Protein AF-A0A947HB79-F1 (afdb_monomer_lite)

Secondary structure (DSSP, 8-state):
---------------TTHHHHHHHHHHHHHHHHHHHHHS------TT-TTTHHHHHHHHHHHHHHHHHHHHHHHHS---GGG-SHHHHHHHHHHHHHHHHHHHS-STHHHHHHHHHHHHHHHHHHHHHHHHHHHHHHHSS--SSHHHHHHHHT-TTS------B-TTT--B--EE---SSS------SGGGTT-EEEEEEE-TTS-EEEEEEEEE-TTSPEEPP-STT----------

Structure (mmCIF, N/CA/C/O backbone):
data_AF-A0A947HB79-F1
#
_entry.id   AF-A0A947HB79-F1
#
loop_
_atom_site.group_PDB
_atom_site.id
_atom_site.type_symbol
_atom_site.label_atom_id
_atom_site.label_alt_id
_atom_site.label_comp_id
_atom_site.label_asym_id
_atom_site.label_entity_id
_atom_site.label_seq_id
_atom_site.pdbx_PDB_ins_code
_atom_site.Cartn_x
_atom_site.Cartn_y
_atom_site.Cartn_z
_atom_site.occupancy
_atom_site.B_iso_or_equiv
_atom_site.auth_seq_id
_atom_site.auth_comp_id
_atom_site.auth_asym_id
_atom_site.auth_atom_id
_atom_site.pdbx_PDB_model_num
ATOM 1 N N . MET A 1 1 ? 39.848 2.319 -98.557 1.00 45.00 1 MET A N 1
ATOM 2 C CA . MET A 1 1 ? 38.714 1.787 -97.772 1.00 45.00 1 MET A CA 1
ATOM 3 C C . MET A 1 1 ? 39.287 0.979 -96.621 1.00 45.00 1 MET A C 1
ATOM 5 O O . MET A 1 1 ? 39.855 -0.072 -96.866 1.00 45.00 1 MET A O 1
ATOM 9 N N . SER A 1 2 ? 39.236 1.518 -95.404 1.00 47.66 2 SER A N 1
ATOM 10 C CA . SER A 1 2 ? 39.716 0.863 -94.182 1.00 47.66 2 SER A CA 1
ATOM 11 C C . SER A 1 2 ? 38.569 0.913 -93.178 1.00 47.66 2 SER A C 1
ATOM 13 O O . SER A 1 2 ? 38.154 2.000 -92.776 1.00 47.66 2 SER A O 1
ATOM 15 N N . GLN A 1 3 ? 37.983 -0.246 -92.879 1.00 51.44 3 GLN A N 1
ATOM 16 C CA . GLN A 1 3 ? 36.951 -0.396 -91.857 1.00 51.44 3 GLN A CA 1
ATOM 17 C C . GLN A 1 3 ? 37.647 -0.548 -90.499 1.00 51.44 3 GLN A C 1
ATOM 19 O O . GLN A 1 3 ? 38.347 -1.529 -90.262 1.00 51.44 3 GLN A O 1
ATOM 24 N N . GLY A 1 4 ? 37.485 0.459 -89.638 1.00 45.81 4 GLY A N 1
ATOM 25 C CA . GLY A 1 4 ? 37.948 0.455 -88.248 1.00 45.81 4 GLY A CA 1
ATOM 26 C C . GLY A 1 4 ? 36.900 -0.134 -87.288 1.00 45.81 4 GLY A C 1
ATOM 27 O O . GLY A 1 4 ? 35.712 -0.131 -87.609 1.00 45.81 4 GLY A O 1
ATOM 28 N N . PRO A 1 5 ? 37.329 -0.654 -86.124 1.00 56.69 5 PRO A N 1
ATOM 29 C CA . PRO A 1 5 ? 36.598 -1.655 -85.353 1.00 56.69 5 PRO A CA 1
ATOM 30 C C . PRO A 1 5 ? 35.445 -1.093 -84.513 1.00 56.69 5 PRO A C 1
ATOM 32 O O . PRO A 1 5 ? 35.536 -0.036 -83.888 1.00 56.69 5 PRO A O 1
ATOM 35 N N . SER A 1 6 ? 34.371 -1.878 -84.466 1.00 53.56 6 SER A N 1
ATOM 36 C CA . SER A 1 6 ? 33.139 -1.673 -83.711 1.00 53.56 6 SER A CA 1
ATOM 37 C C . SER A 1 6 ? 33.386 -1.649 -82.199 1.00 53.56 6 SER A C 1
ATOM 39 O O . SER A 1 6 ? 33.727 -2.663 -81.591 1.00 53.56 6 SER A O 1
ATOM 41 N N . ALA A 1 7 ? 33.161 -0.495 -81.571 1.00 56.06 7 ALA A N 1
ATOM 42 C CA . ALA A 1 7 ? 33.166 -0.347 -80.120 1.00 56.06 7 ALA A CA 1
ATOM 43 C C . ALA A 1 7 ? 31.886 -0.953 -79.513 1.00 56.06 7 ALA A C 1
ATOM 45 O O . ALA A 1 7 ? 30.810 -0.353 -79.549 1.00 56.06 7 ALA A O 1
ATOM 46 N N . SER A 1 8 ? 31.993 -2.155 -78.943 1.00 58.12 8 SER A N 1
ATOM 47 C CA . SER A 1 8 ? 30.923 -2.787 -78.169 1.00 58.12 8 SER A CA 1
ATOM 48 C C . SER A 1 8 ? 30.773 -2.100 -76.807 1.00 58.12 8 SER A C 1
ATOM 50 O O . SER A 1 8 ? 31.586 -2.273 -75.898 1.00 58.12 8 SER A O 1
ATOM 52 N N . LEU A 1 9 ? 29.710 -1.313 -76.674 1.00 53.38 9 LEU A N 1
ATOM 53 C CA . LEU A 1 9 ? 29.334 -0.557 -75.485 1.00 53.38 9 LEU A CA 1
ATOM 54 C C . LEU A 1 9 ? 28.736 -1.499 -74.417 1.00 53.38 9 LEU A C 1
ATOM 56 O O . LEU A 1 9 ? 27.518 -1.607 -74.281 1.00 53.38 9 LEU A O 1
ATOM 60 N N . GLN A 1 10 ? 29.579 -2.204 -73.652 1.00 53.22 10 GLN A N 1
ATOM 61 C CA . GLN A 1 10 ? 29.133 -2.945 -72.462 1.00 53.22 10 GLN A CA 1
ATOM 62 C C . GLN A 1 10 ? 28.749 -1.963 -71.347 1.00 53.22 10 GLN A C 1
ATOM 64 O O . GLN A 1 10 ? 29.568 -1.508 -70.548 1.00 53.22 10 GLN A O 1
ATOM 69 N N . ARG A 1 11 ? 27.460 -1.623 -71.296 1.00 50.25 11 ARG A N 1
ATOM 70 C CA . ARG A 1 11 ? 26.851 -0.813 -70.240 1.00 50.25 11 ARG A CA 1
ATOM 71 C C . ARG A 1 11 ? 26.618 -1.705 -69.010 1.00 50.25 11 ARG A C 1
ATOM 73 O O . ARG A 1 11 ? 25.552 -2.285 -68.839 1.00 50.25 11 ARG A O 1
ATOM 80 N N . GLY A 1 12 ? 27.646 -1.855 -68.174 1.00 49.19 12 GLY A N 1
ATOM 81 C CA . GLY A 1 12 ? 27.552 -2.562 -66.895 1.00 49.19 12 GLY A CA 1
ATOM 82 C C . GLY A 1 12 ? 26.611 -1.833 -65.932 1.00 49.19 12 GLY A C 1
ATOM 83 O O . GLY A 1 12 ? 26.972 -0.803 -65.361 1.00 49.19 12 GLY A O 1
ATOM 84 N N . ILE A 1 13 ? 25.398 -2.358 -65.757 1.00 52.16 13 ILE A N 1
ATOM 85 C CA . ILE A 1 13 ? 24.438 -1.887 -64.756 1.00 52.16 13 ILE A CA 1
ATOM 86 C C . ILE A 1 13 ? 24.985 -2.277 -63.379 1.00 52.16 13 ILE A C 1
ATOM 88 O O . ILE A 1 13 ? 24.994 -3.445 -62.999 1.00 52.16 13 ILE A O 1
ATOM 92 N N . LYS A 1 14 ? 25.485 -1.287 -62.635 1.00 52.44 14 LYS A N 1
ATOM 93 C CA . LYS A 1 14 ? 25.944 -1.453 -61.252 1.00 52.44 14 LYS A CA 1
ATOM 94 C C . LYS A 1 14 ? 24.728 -1.684 -60.347 1.00 52.44 14 LYS A C 1
ATOM 96 O O . LYS A 1 14 ? 24.050 -0.738 -59.962 1.00 52.44 14 LYS A O 1
ATOM 101 N N . THR A 1 15 ? 24.464 -2.935 -59.985 1.00 54.47 15 THR A N 1
ATOM 102 C CA . THR A 1 15 ? 23.376 -3.377 -59.086 1.00 54.47 15 THR A CA 1
ATOM 103 C C . THR A 1 15 ? 23.634 -3.104 -57.592 1.00 54.47 15 THR A C 1
ATOM 105 O O . THR A 1 15 ? 22.933 -3.620 -56.727 1.00 54.47 15 THR A O 1
ATOM 108 N N . THR A 1 16 ? 24.591 -2.242 -57.242 1.00 55.59 16 THR A N 1
ATOM 109 C CA . THR A 1 16 ? 25.014 -1.972 -55.852 1.00 55.59 16 THR A CA 1
ATOM 110 C C . THR A 1 16 ? 24.033 -1.147 -55.001 1.00 55.59 16 THR A C 1
ATOM 112 O O . THR A 1 16 ? 24.343 -0.855 -53.852 1.00 55.59 16 THR A O 1
ATOM 115 N N . GLY A 1 17 ? 22.861 -0.763 -55.518 1.00 52.78 17 GLY A N 1
ATOM 116 C CA . GLY A 1 17 ? 21.878 0.047 -54.778 1.00 52.78 17 GLY A CA 1
ATOM 117 C C . GLY A 1 17 ? 20.813 -0.740 -54.003 1.00 52.78 17 GLY A C 1
ATOM 118 O O . GLY A 1 17 ? 20.234 -0.208 -53.060 1.00 52.78 17 GLY A O 1
ATOM 119 N N . LEU A 1 18 ? 20.542 -1.998 -54.373 1.00 53.41 18 LEU A N 1
ATOM 120 C CA . LEU A 1 18 ? 19.357 -2.717 -53.877 1.00 53.41 18 LEU A CA 1
ATOM 121 C C . LEU A 1 18 ? 19.578 -3.415 -52.521 1.00 53.41 18 LEU A C 1
ATOM 123 O O . LEU A 1 18 ? 18.642 -3.560 -51.738 1.00 53.41 18 LEU A O 1
ATOM 127 N N . SER A 1 19 ? 20.815 -3.808 -52.203 1.00 61.47 19 SER A N 1
ATOM 128 C CA . SER A 1 19 ? 21.134 -4.528 -50.961 1.00 61.47 19 SER A CA 1
ATOM 129 C C . SER A 1 19 ? 21.081 -3.641 -49.712 1.00 61.47 19 SER A C 1
ATOM 131 O O . SER A 1 19 ? 20.697 -4.109 -48.642 1.00 61.47 19 SER A O 1
ATOM 133 N N . GLY A 1 20 ? 21.407 -2.351 -49.843 1.00 64.44 20 GLY A N 1
ATOM 134 C CA . GLY A 1 20 ? 21.337 -1.396 -48.733 1.00 64.44 20 GLY A CA 1
ATOM 135 C C . GLY A 1 20 ? 19.902 -1.122 -48.280 1.00 64.44 20 GLY A C 1
ATOM 136 O O . GLY A 1 20 ? 19.636 -1.054 -47.083 1.00 64.44 20 GLY A O 1
ATOM 137 N N . LEU A 1 21 ? 18.963 -1.039 -49.228 1.00 69.44 21 LEU A N 1
ATOM 138 C CA . LEU A 1 21 ? 17.552 -0.793 -48.923 1.00 69.44 21 LEU A CA 1
ATOM 139 C C . LEU A 1 21 ? 16.917 -1.973 -48.171 1.00 69.44 21 LEU A C 1
ATOM 141 O O . LEU A 1 21 ? 16.129 -1.774 -47.251 1.00 69.44 21 LEU A O 1
ATOM 145 N N . TRP A 1 22 ? 17.310 -3.199 -48.524 1.00 76.31 22 TRP A N 1
ATOM 146 C CA . TRP A 1 22 ? 16.823 -4.412 -47.868 1.00 76.31 22 TRP A CA 1
ATOM 147 C C . TRP A 1 22 ? 17.323 -4.532 -46.423 1.00 76.31 22 TRP A C 1
ATOM 149 O O . TRP A 1 22 ? 16.553 -4.866 -45.525 1.00 76.31 22 TRP A O 1
ATOM 159 N N . ALA A 1 23 ? 18.589 -4.178 -46.175 1.00 71.88 23 ALA A N 1
ATOM 160 C CA . ALA A 1 23 ? 19.159 -4.167 -44.829 1.00 71.88 23 ALA A CA 1
ATOM 161 C C . ALA A 1 23 ? 18.469 -3.142 -43.911 1.00 71.88 23 ALA A C 1
ATOM 163 O O . ALA A 1 23 ? 18.180 -3.456 -42.758 1.00 71.88 23 ALA A O 1
ATOM 164 N N . VAL A 1 24 ? 18.152 -1.947 -44.427 1.00 74.88 24 VAL A N 1
ATOM 165 C CA . VAL A 1 24 ? 17.391 -0.927 -43.680 1.00 74.88 24 VAL A CA 1
ATOM 166 C C . VAL A 1 24 ? 15.954 -1.390 -43.421 1.00 74.88 24 VAL A C 1
ATOM 168 O O . VAL A 1 24 ? 15.452 -1.218 -42.313 1.00 74.88 24 VAL A O 1
ATOM 171 N N . GLY A 1 25 ? 15.311 -2.033 -44.403 1.00 81.50 25 GLY A N 1
ATOM 172 C CA . GLY A 1 25 ? 13.965 -2.596 -44.252 1.00 81.50 25 GLY A CA 1
ATOM 173 C C . GLY A 1 25 ? 13.886 -3.676 -43.169 1.00 81.50 25 G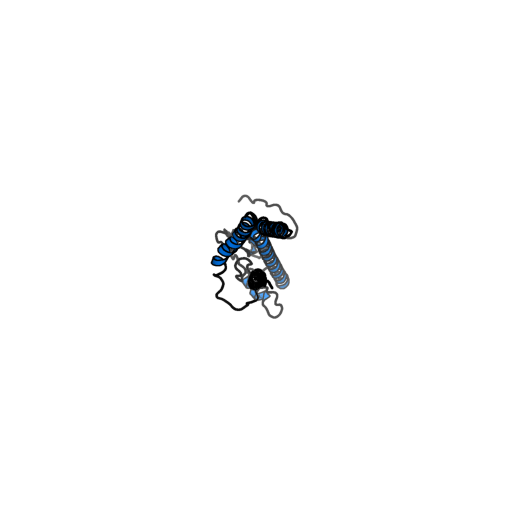LY A C 1
ATOM 174 O O . GLY A 1 25 ? 12.994 -3.630 -42.324 1.00 81.50 25 GLY A O 1
ATOM 175 N N . MET A 1 26 ? 14.855 -4.595 -43.132 1.00 80.06 26 MET A N 1
ATOM 176 C CA . MET A 1 26 ? 14.944 -5.610 -42.074 1.00 80.06 26 MET A CA 1
ATOM 177 C C . MET A 1 26 ? 15.202 -4.995 -40.693 1.00 80.06 26 MET A C 1
ATOM 179 O O . MET A 1 26 ? 14.654 -5.468 -39.700 1.00 80.06 26 MET A O 1
ATOM 183 N N . TRP A 1 27 ? 15.979 -3.910 -40.626 1.00 80.75 27 TRP A N 1
ATOM 184 C CA . TRP A 1 27 ? 16.220 -3.175 -39.382 1.00 80.75 27 TRP A CA 1
ATOM 185 C C . TRP A 1 27 ? 14.959 -2.490 -38.848 1.00 80.75 27 TRP A C 1
ATOM 187 O O . TRP A 1 27 ? 14.666 -2.586 -37.658 1.00 80.75 27 TRP A O 1
ATOM 197 N N . LEU A 1 28 ? 14.188 -1.838 -39.724 1.00 78.25 28 LEU A N 1
ATOM 198 C CA . LEU A 1 28 ? 12.912 -1.218 -39.359 1.00 78.25 28 LEU A CA 1
ATOM 199 C C . LEU A 1 28 ? 11.881 -2.261 -38.920 1.00 78.25 28 LEU A C 1
ATOM 201 O O . LEU A 1 28 ? 11.180 -2.034 -37.938 1.00 78.25 28 LEU A O 1
ATOM 205 N N . LEU A 1 29 ? 11.822 -3.412 -39.597 1.00 80.44 29 LEU A N 1
ATOM 206 C CA . LEU A 1 29 ? 10.941 -4.515 -39.212 1.00 80.44 29 LEU A CA 1
ATOM 207 C C . LEU A 1 29 ? 11.307 -5.066 -37.827 1.00 80.44 29 LEU A C 1
ATOM 209 O O . LEU A 1 29 ? 10.428 -5.278 -36.999 1.00 80.44 29 LEU A O 1
ATOM 213 N N . PHE A 1 30 ? 12.598 -5.253 -37.549 1.00 78.50 30 PHE A N 1
ATOM 214 C CA . PHE A 1 30 ? 13.069 -5.731 -36.250 1.00 78.50 30 PHE A CA 1
ATOM 215 C C . PHE A 1 30 ? 12.814 -4.717 -35.123 1.00 78.50 30 PHE A C 1
ATOM 217 O O . PHE A 1 30 ? 12.348 -5.095 -34.049 1.00 78.50 30 PHE A O 1
ATOM 224 N N . ALA A 1 31 ? 13.051 -3.425 -35.375 1.00 75.00 31 ALA A N 1
ATOM 225 C CA . ALA A 1 31 ? 12.732 -2.357 -34.429 1.00 75.00 31 ALA A CA 1
ATOM 226 C C . ALA A 1 31 ? 11.220 -2.276 -34.153 1.00 75.00 31 ALA A C 1
ATOM 228 O O . ALA A 1 31 ? 10.818 -2.132 -33.001 1.00 75.00 31 ALA A O 1
ATOM 229 N N . LEU A 1 32 ? 10.383 -2.436 -35.185 1.00 76.31 32 LEU A N 1
ATOM 230 C CA . LEU A 1 32 ? 8.928 -2.487 -35.042 1.00 76.31 32 LEU A CA 1
ATOM 231 C C . LEU A 1 32 ? 8.493 -3.680 -34.178 1.00 76.31 32 LEU A C 1
ATOM 233 O O . LEU A 1 32 ? 7.669 -3.513 -33.286 1.00 76.31 32 LEU A O 1
ATOM 237 N N . LEU A 1 33 ? 9.071 -4.865 -34.402 1.00 75.56 33 LEU A N 1
ATOM 238 C CA . LEU A 1 33 ? 8.776 -6.061 -33.606 1.00 75.56 33 LEU A CA 1
ATOM 239 C C . LEU A 1 33 ? 9.182 -5.893 -32.134 1.00 75.56 33 LEU A C 1
ATOM 241 O O . LEU A 1 33 ? 8.425 -6.288 -31.256 1.00 75.56 33 LEU A O 1
ATOM 245 N N . MET A 1 34 ? 10.320 -5.250 -31.855 1.00 74.94 34 MET A N 1
ATOM 246 C CA . MET A 1 34 ? 10.753 -4.922 -30.487 1.00 74.94 34 MET A CA 1
ATOM 247 C C . MET A 1 34 ? 9.816 -3.921 -29.795 1.00 74.94 34 MET A C 1
ATOM 249 O O . MET A 1 34 ? 9.494 -4.090 -28.621 1.00 74.94 34 MET A O 1
ATOM 253 N N . VAL A 1 35 ? 9.345 -2.893 -30.511 1.00 70.75 35 VAL A N 1
ATOM 254 C CA . VAL A 1 35 ? 8.382 -1.922 -29.962 1.00 70.75 35 VAL A CA 1
ATOM 255 C C . VAL A 1 35 ? 7.049 -2.606 -29.652 1.00 70.75 35 VAL A C 1
ATOM 257 O O . VAL A 1 35 ? 6.514 -2.420 -28.560 1.00 70.75 35 VAL A O 1
ATOM 260 N N . LEU A 1 36 ? 6.557 -3.447 -30.567 1.00 65.56 36 LEU A N 1
ATOM 261 C CA . LEU A 1 36 ? 5.320 -4.211 -30.382 1.00 65.56 36 LEU A CA 1
ATOM 262 C C . LEU A 1 36 ? 5.403 -5.238 -29.243 1.00 65.56 36 LEU A C 1
ATOM 264 O O . LEU A 1 36 ? 4.378 -5.533 -28.641 1.00 65.56 36 LEU A O 1
ATOM 268 N N . ASP A 1 37 ? 6.590 -5.763 -28.933 1.00 62.69 37 ASP A N 1
ATOM 269 C CA . ASP A 1 37 ? 6.805 -6.651 -27.780 1.00 62.69 37 ASP A CA 1
ATOM 270 C C . ASP A 1 37 ? 6.913 -5.864 -26.456 1.00 62.69 37 ASP A C 1
ATOM 272 O O . ASP A 1 37 ? 6.459 -6.316 -25.404 1.00 62.69 37 ASP A O 1
ATOM 276 N N . SER A 1 38 ? 7.462 -4.642 -26.502 1.00 51.69 38 SER A N 1
ATOM 277 C CA . SER A 1 38 ? 7.595 -3.765 -25.328 1.00 51.69 38 SER A CA 1
ATOM 278 C C . SER A 1 38 ? 6.263 -3.160 -24.867 1.00 51.69 38 SER A C 1
ATOM 280 O O . SER A 1 38 ? 6.043 -2.947 -23.667 1.00 51.69 38 SER A O 1
ATOM 282 N N . GLU A 1 39 ? 5.343 -2.918 -25.804 1.00 47.75 39 GLU A N 1
ATOM 283 C CA . GLU A 1 39 ? 3.990 -2.495 -25.488 1.00 47.75 39 GLU A CA 1
ATOM 284 C C . GLU A 1 39 ? 3.109 -3.720 -25.256 1.00 47.75 39 GLU A C 1
ATOM 286 O O . GLU A 1 39 ? 2.851 -4.523 -26.142 1.00 47.75 39 GLU A O 1
ATOM 291 N N . LYS A 1 40 ? 2.629 -3.844 -24.020 1.00 48.12 40 LYS A N 1
ATOM 292 C CA . LYS A 1 40 ? 1.751 -4.885 -23.468 1.00 48.12 40 LYS A CA 1
ATOM 293 C C . LYS A 1 40 ? 0.373 -4.980 -24.164 1.00 48.12 40 LYS A C 1
ATOM 295 O O . LYS A 1 40 ? -0.655 -4.956 -23.490 1.00 48.12 40 LYS A O 1
ATOM 300 N N . MET A 1 41 ? 0.321 -5.089 -25.491 1.00 43.88 41 MET A N 1
ATOM 301 C CA . MET A 1 41 ? -0.903 -5.125 -26.301 1.00 43.88 41 MET A CA 1
ATOM 302 C C . MET A 1 41 ? -1.405 -6.538 -26.635 1.00 43.88 41 MET A C 1
ATOM 304 O O . MET A 1 41 ? -2.386 -6.676 -27.360 1.00 43.88 41 MET A O 1
ATOM 308 N N . LEU A 1 42 ? -0.832 -7.600 -26.058 1.00 45.59 42 LEU A N 1
ATOM 309 C CA . LEU A 1 42 ? -1.433 -8.940 -26.105 1.00 45.59 42 LEU A CA 1
ATOM 310 C C . LEU A 1 42 ? -1.977 -9.346 -24.725 1.00 45.59 42 LEU A C 1
ATOM 312 O O . LEU A 1 42 ? -1.283 -10.013 -23.958 1.00 45.59 42 LEU A O 1
ATOM 316 N N . PRO A 1 43 ? -3.231 -8.980 -24.391 1.00 44.16 43 PRO A N 1
ATOM 317 C CA . PRO A 1 43 ? -3.835 -9.306 -23.100 1.00 44.16 43 PRO A CA 1
ATOM 318 C C . PRO A 1 43 ? -4.165 -10.800 -22.862 1.00 44.16 43 PRO A C 1
ATOM 320 O O . PRO A 1 43 ? -4.839 -11.101 -21.882 1.00 44.16 43 PRO A O 1
ATOM 323 N N . TRP A 1 44 ? -3.728 -11.755 -23.699 1.00 43.66 44 TRP A N 1
ATOM 324 C CA . TRP A 1 44 ? -4.279 -13.127 -23.695 1.00 43.66 44 TRP A CA 1
ATOM 325 C C . TRP A 1 44 ? -3.262 -14.274 -23.820 1.00 43.66 44 TRP A C 1
ATOM 327 O O . TRP A 1 44 ? -3.465 -15.208 -24.591 1.00 43.66 44 TRP A O 1
ATOM 337 N N . SER A 1 45 ? -2.188 -14.290 -23.026 1.00 43.41 45 SER A N 1
ATOM 338 C CA . SER A 1 45 ? -1.403 -15.528 -22.883 1.00 43.41 45 SER A CA 1
ATOM 339 C C . SER A 1 45 ? -0.982 -15.802 -21.437 1.00 43.41 45 SER A C 1
ATOM 341 O O . SER A 1 45 ? -0.007 -15.221 -20.959 1.00 43.41 45 SER A O 1
ATOM 343 N N . PRO A 1 46 ? -1.656 -16.734 -20.734 1.00 52.09 46 PRO A N 1
ATOM 344 C CA . PRO A 1 46 ? -1.211 -17.219 -19.426 1.00 52.09 46 PRO A CA 1
ATOM 345 C C . PRO A 1 46 ? 0.071 -18.078 -19.487 1.00 52.09 46 PRO A C 1
ATOM 347 O O . PRO A 1 46 ? 0.530 -18.560 -18.454 1.00 52.09 46 PRO A O 1
ATOM 350 N N . TYR A 1 47 ? 0.685 -18.257 -20.665 1.00 51.09 47 TYR A N 1
ATOM 351 C CA . TYR A 1 47 ? 1.820 -19.167 -20.871 1.00 51.09 47 TYR A CA 1
ATOM 352 C C . TYR A 1 47 ? 3.185 -18.481 -21.058 1.00 51.09 47 TYR A C 1
ATOM 354 O O . TYR A 1 47 ? 4.193 -19.171 -21.206 1.00 51.09 47 TYR A O 1
ATOM 362 N N . LEU A 1 48 ? 3.272 -17.146 -20.987 1.00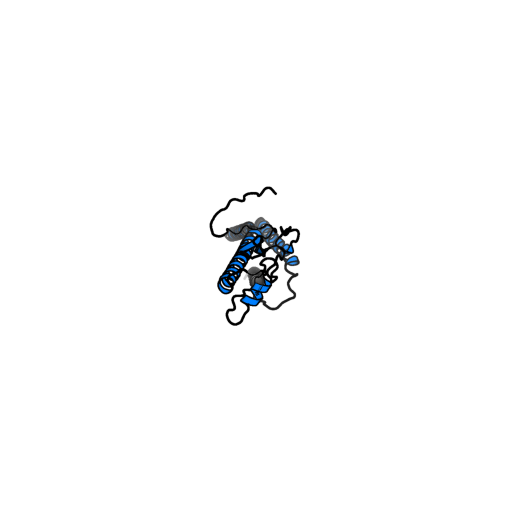 46.97 48 LEU A N 1
ATOM 363 C CA . LEU A 1 48 ? 4.531 -16.405 -21.188 1.00 46.97 48 LEU A CA 1
ATOM 364 C C . LEU A 1 48 ? 5.359 -15.983 -19.942 1.00 46.97 48 LEU A C 1
ATOM 366 O O . LEU A 1 48 ? 6.303 -15.217 -20.127 1.00 46.97 48 LEU A O 1
ATOM 370 N N . PRO A 1 49 ? 5.166 -16.466 -18.692 1.00 47.53 49 PRO A N 1
ATOM 371 C CA . PRO A 1 49 ? 6.036 -16.039 -17.587 1.00 47.53 49 PRO A CA 1
ATOM 372 C C . PRO A 1 49 ? 7.461 -16.635 -17.612 1.00 47.53 49 PRO A C 1
ATOM 374 O O . PRO A 1 49 ? 8.237 -16.368 -16.700 1.00 47.53 49 PRO A O 1
ATOM 377 N N . ARG A 1 50 ? 7.843 -17.428 -18.629 1.00 47.62 50 ARG A N 1
ATOM 378 C CA . ARG A 1 50 ? 9.163 -18.097 -18.694 1.00 47.62 50 ARG A CA 1
ATOM 379 C C . ARG A 1 50 ? 10.074 -17.694 -19.856 1.00 47.62 50 ARG A C 1
ATOM 381 O O . ARG A 1 50 ? 11.219 -18.132 -19.880 1.00 47.62 50 ARG A O 1
ATOM 388 N N . LEU A 1 51 ? 9.621 -16.865 -20.798 1.00 46.09 51 LEU A N 1
ATOM 389 C CA . LEU A 1 51 ? 10.481 -16.427 -21.909 1.00 46.09 51 LEU A CA 1
ATOM 390 C C . LEU A 1 51 ? 11.367 -15.227 -21.543 1.00 46.09 51 LEU A C 1
ATOM 392 O O . LEU A 1 51 ? 12.461 -15.099 -22.087 1.00 46.09 51 LEU A O 1
ATOM 396 N N . ASN A 1 52 ? 10.978 -14.419 -20.552 1.00 48.50 52 ASN A N 1
ATOM 397 C CA . ASN A 1 52 ? 11.759 -13.244 -20.154 1.00 48.50 52 ASN A CA 1
ATOM 398 C C . ASN A 1 52 ? 13.125 -13.613 -19.534 1.00 48.50 52 ASN A C 1
ATOM 400 O O . ASN A 1 52 ? 14.104 -12.899 -19.704 1.00 48.50 52 ASN A O 1
ATOM 404 N N . THR A 1 53 ? 13.241 -14.771 -18.876 1.00 52.78 53 THR A N 1
ATOM 405 C CA . THR A 1 53 ? 14.511 -15.235 -18.288 1.00 52.78 53 THR A CA 1
ATOM 406 C C . THR A 1 53 ? 15.485 -15.832 -19.302 1.00 52.78 53 THR A C 1
ATOM 408 O O . THR A 1 53 ? 16.688 -15.806 -19.059 1.00 52.78 53 THR A O 1
ATOM 411 N N . ILE A 1 54 ? 15.000 -16.353 -20.433 1.00 54.12 54 ILE A N 1
ATOM 412 C CA . ILE A 1 54 ? 15.860 -16.956 -21.466 1.00 54.12 54 ILE A CA 1
ATOM 413 C C . ILE A 1 54 ? 16.313 -15.899 -22.481 1.00 54.12 54 ILE A C 1
ATOM 415 O O . ILE A 1 54 ? 17.454 -15.946 -22.932 1.00 54.12 54 ILE A O 1
ATOM 419 N N . TRP A 1 55 ? 15.461 -14.916 -22.797 1.00 49.38 55 TRP A N 1
ATOM 420 C CA . TRP A 1 55 ? 15.764 -13.910 -23.819 1.00 49.38 55 TRP A CA 1
ATOM 421 C C . TRP A 1 55 ? 16.479 -12.661 -23.299 1.00 49.38 55 TRP A C 1
ATOM 423 O O . TRP A 1 55 ? 17.222 -12.047 -24.067 1.00 49.38 55 TRP A O 1
ATOM 433 N N . ALA A 1 56 ? 16.339 -12.319 -22.012 1.00 56.16 56 ALA A N 1
ATOM 434 C CA . ALA A 1 56 ? 17.058 -11.199 -21.401 1.00 56.16 56 ALA A CA 1
ATOM 435 C C . ALA A 1 56 ? 18.592 -11.265 -21.586 1.00 56.16 56 ALA A C 1
ATOM 437 O O . ALA A 1 56 ? 19.165 -10.266 -22.030 1.00 56.16 56 ALA A O 1
ATOM 438 N N . PRO A 1 57 ? 19.287 -12.400 -21.340 1.00 57.22 57 PRO A N 1
ATOM 439 C CA . PRO A 1 57 ? 20.736 -12.447 -21.528 1.00 57.22 57 PRO A CA 1
ATOM 440 C C . PRO A 1 57 ? 21.140 -12.370 -23.007 1.00 57.22 57 PRO A C 1
ATOM 442 O O . PRO A 1 57 ? 22.114 -11.696 -23.334 1.00 57.22 57 PRO A O 1
ATOM 445 N N . THR A 1 58 ? 20.389 -12.994 -23.922 1.00 62.31 58 THR A N 1
ATOM 446 C CA . THR A 1 58 ? 20.676 -12.928 -25.369 1.00 62.31 58 THR A CA 1
ATOM 447 C C . THR A 1 58 ? 20.412 -11.547 -25.964 1.00 62.31 58 THR A C 1
ATOM 449 O O . THR A 1 58 ? 21.197 -11.092 -26.794 1.00 62.31 58 THR A O 1
ATOM 452 N N . GLY A 1 59 ? 19.359 -10.854 -25.524 1.00 64.62 59 GLY A N 1
ATOM 453 C CA . GLY A 1 59 ? 19.062 -9.483 -25.945 1.00 64.62 59 GLY A CA 1
ATOM 454 C C . GLY A 1 59 ? 20.115 -8.493 -25.447 1.00 6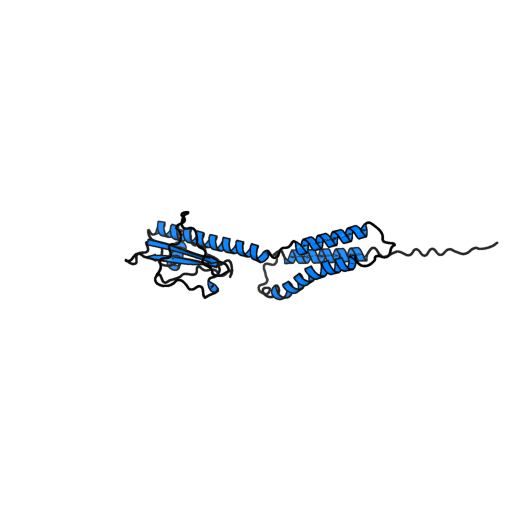4.62 59 GLY A C 1
ATOM 455 O O . GLY A 1 59 ? 20.624 -7.693 -26.230 1.00 64.62 59 GLY A O 1
ATOM 456 N N . ALA A 1 60 ? 20.523 -8.606 -24.178 1.00 64.81 60 ALA A N 1
ATOM 457 C CA . ALA A 1 60 ? 21.585 -7.777 -23.609 1.00 64.81 60 ALA A CA 1
ATOM 458 C C . ALA A 1 60 ? 22.940 -8.015 -24.297 1.00 64.81 60 ALA A C 1
ATOM 460 O O . ALA A 1 60 ? 23.646 -7.062 -24.630 1.00 64.81 60 ALA A O 1
ATOM 461 N N . LEU A 1 61 ? 23.286 -9.278 -24.582 1.00 71.75 61 LEU A N 1
ATOM 462 C CA . LEU A 1 61 ? 24.519 -9.609 -25.296 1.00 71.75 61 LEU A CA 1
ATOM 463 C C . LEU A 1 61 ? 24.494 -9.068 -26.732 1.00 71.75 61 LEU A C 1
ATOM 465 O O . LEU A 1 61 ? 25.498 -8.538 -27.199 1.00 71.75 61 LEU A O 1
ATOM 469 N N . PHE A 1 62 ? 23.348 -9.124 -27.416 1.00 70.44 62 PHE A N 1
ATOM 470 C CA . PHE A 1 62 ? 23.190 -8.528 -28.743 1.00 70.44 62 PHE A CA 1
ATOM 471 C C . PHE A 1 62 ? 23.353 -7.000 -28.707 1.00 70.44 62 PHE A C 1
ATOM 473 O O . PHE A 1 62 ? 24.091 -6.449 -29.523 1.00 70.44 62 PHE A O 1
ATOM 480 N N . LEU A 1 63 ? 22.748 -6.321 -27.727 1.00 68.44 63 LEU A N 1
ATOM 481 C CA . LEU A 1 63 ? 22.868 -4.869 -27.547 1.00 68.44 63 LEU A CA 1
ATOM 482 C C . LEU A 1 63 ? 24.293 -4.410 -27.203 1.00 68.44 63 LEU A C 1
ATOM 484 O O . LEU A 1 63 ? 24.656 -3.290 -27.551 1.00 68.44 63 LEU A O 1
ATOM 488 N N . LEU A 1 64 ? 25.115 -5.260 -26.580 1.00 70.44 64 LEU A N 1
ATOM 489 C CA . LEU A 1 64 ? 26.526 -4.963 -26.297 1.00 70.44 64 LEU A CA 1
ATOM 490 C C . LEU A 1 64 ? 27.455 -5.313 -27.470 1.00 70.44 64 LEU A C 1
ATOM 492 O O . LEU A 1 64 ? 28.342 -4.534 -27.824 1.00 70.44 64 LEU A O 1
ATOM 496 N N . VAL A 1 65 ? 27.257 -6.474 -28.096 1.00 77.44 65 VAL A N 1
ATOM 497 C CA . VAL A 1 65 ? 28.142 -6.984 -29.156 1.00 77.44 65 VAL A CA 1
ATOM 498 C C . VAL A 1 65 ? 27.916 -6.248 -30.474 1.00 77.44 65 VAL A C 1
ATOM 500 O O . VAL A 1 65 ? 28.872 -5.984 -31.201 1.00 77.44 65 VAL A O 1
ATOM 503 N N . PHE A 1 66 ? 26.677 -5.872 -30.789 1.00 74.75 66 PHE A N 1
ATOM 504 C CA . PHE A 1 66 ? 26.337 -5.218 -32.051 1.00 74.75 66 PHE A CA 1
ATOM 505 C C . PHE A 1 66 ? 26.998 -3.836 -32.257 1.00 74.75 66 PHE A C 1
ATOM 507 O O . PHE A 1 66 ? 27.626 -3.645 -33.304 1.00 74.75 66 PHE A O 1
ATOM 514 N N . PRO A 1 67 ? 26.950 -2.874 -31.310 1.00 69.56 67 PRO A N 1
ATOM 515 C CA . PRO A 1 67 ? 27.648 -1.597 -31.470 1.00 69.56 67 PRO A CA 1
ATOM 516 C C . PRO A 1 67 ? 29.168 -1.778 -31.510 1.00 69.56 67 PRO A C 1
ATOM 518 O O . PRO A 1 67 ? 29.845 -1.070 -32.256 1.00 69.56 67 PRO A O 1
ATOM 521 N N . PHE A 1 68 ? 29.710 -2.764 -30.789 1.00 73.06 68 PHE A N 1
ATOM 522 C CA . PHE A 1 68 ? 31.132 -3.098 -30.858 1.00 73.06 68 PHE A CA 1
ATOM 523 C C . PHE A 1 68 ? 31.518 -3.663 -32.233 1.00 73.06 68 PHE A C 1
ATOM 525 O O . PHE A 1 68 ? 32.525 -3.258 -32.812 1.00 73.06 68 PHE A O 1
ATOM 532 N N . LEU A 1 69 ? 30.686 -4.529 -32.818 1.00 78.94 69 LEU A N 1
ATOM 533 C CA . LEU A 1 69 ? 30.871 -5.041 -34.176 1.00 78.94 69 LEU A CA 1
ATOM 534 C C . LEU A 1 69 ? 30.804 -3.909 -35.214 1.00 78.94 69 LEU A C 1
ATOM 536 O O . LEU A 1 69 ? 31.648 -3.852 -36.107 1.00 78.94 69 LEU A O 1
ATOM 540 N N . LEU A 1 70 ? 29.851 -2.980 -35.083 1.00 72.62 70 LEU A N 1
ATOM 541 C CA . LEU A 1 70 ? 29.754 -1.795 -35.946 1.00 72.62 70 LEU A CA 1
ATOM 542 C C . LEU A 1 70 ? 30.974 -0.876 -35.815 1.00 72.62 70 LEU A C 1
ATOM 544 O O . LEU A 1 70 ? 31.466 -0.360 -36.823 1.00 72.62 70 LEU A O 1
ATOM 548 N N . LEU A 1 71 ? 31.494 -0.700 -34.600 1.00 74.00 71 LEU A N 1
ATOM 549 C CA . LEU A 1 71 ? 32.732 0.036 -34.353 1.00 74.00 71 LEU A CA 1
ATOM 550 C C . LEU A 1 71 ? 33.919 -0.653 -35.044 1.00 74.00 71 LEU A C 1
ATOM 552 O O . LEU A 1 71 ? 34.650 -0.007 -35.792 1.00 74.00 71 LEU A O 1
ATOM 556 N N . LEU A 1 72 ? 34.072 -1.970 -34.873 1.00 77.44 72 LEU A N 1
ATOM 557 C CA . LEU A 1 72 ? 35.133 -2.754 -35.515 1.00 77.44 72 LEU A CA 1
ATOM 558 C C . LEU A 1 72 ? 35.038 -2.722 -37.046 1.00 77.44 72 LEU A C 1
ATOM 560 O O . LEU A 1 72 ? 36.056 -2.597 -37.729 1.00 77.44 72 LEU A O 1
ATOM 564 N N . LEU A 1 73 ? 33.826 -2.791 -37.601 1.00 74.75 73 LEU A N 1
ATOM 565 C CA . LEU A 1 73 ? 33.593 -2.648 -39.040 1.00 74.75 73 LEU A CA 1
ATOM 566 C C . LEU A 1 73 ? 33.931 -1.234 -39.535 1.00 74.75 73 LEU A C 1
ATOM 568 O O . LEU A 1 73 ? 34.449 -1.092 -40.641 1.00 74.75 73 LEU A O 1
ATOM 572 N N . SER A 1 74 ? 33.723 -0.207 -38.708 1.00 66.31 74 SER A N 1
ATOM 573 C CA . SER A 1 74 ? 34.078 1.187 -39.016 1.00 66.31 74 SER A CA 1
ATOM 574 C C . SER A 1 74 ? 35.588 1.457 -38.965 1.00 66.31 74 SER A C 1
ATOM 576 O O . SER A 1 74 ? 36.063 2.412 -39.585 1.00 66.31 74 SER A O 1
ATOM 578 N N . LEU A 1 75 ? 36.349 0.622 -38.250 1.00 73.50 75 LEU A N 1
ATOM 579 C CA . LEU A 1 75 ? 37.811 0.699 -38.163 1.00 73.50 75 LEU A CA 1
ATOM 580 C C . LEU A 1 75 ? 38.526 -0.012 -39.322 1.00 73.50 75 LEU A C 1
ATOM 582 O O . LEU A 1 75 ? 39.727 0.195 -39.506 1.00 73.50 75 LEU A O 1
ATOM 586 N N . ARG A 1 76 ? 37.827 -0.826 -40.127 1.00 76.19 76 ARG A N 1
ATOM 587 C CA . ARG A 1 76 ? 38.445 -1.472 -41.293 1.00 76.19 76 ARG A CA 1
ATOM 588 C C . ARG A 1 76 ? 38.850 -0.422 -42.339 1.00 76.19 76 ARG A C 1
ATOM 590 O O . ARG A 1 76 ? 38.084 0.508 -42.603 1.00 76.19 76 ARG A O 1
ATOM 597 N N . PRO A 1 77 ? 40.033 -0.561 -42.966 1.00 69.25 77 PRO A N 1
ATOM 598 C CA . PRO A 1 77 ? 40.482 0.365 -43.996 1.00 69.25 77 PRO A CA 1
ATOM 599 C C . PRO A 1 77 ? 39.527 0.292 -45.190 1.00 69.25 77 PRO A C 1
ATOM 601 O O . PRO A 1 77 ? 39.469 -0.707 -45.905 1.00 69.25 77 PRO A O 1
ATOM 604 N N . PHE A 1 78 ? 38.746 1.353 -45.392 1.00 64.56 78 PHE A N 1
ATOM 605 C CA . PHE A 1 78 ? 37.914 1.475 -46.581 1.00 64.56 78 PHE A CA 1
ATOM 606 C C . PHE A 1 78 ? 38.810 1.649 -47.813 1.00 64.56 78 PHE A C 1
ATOM 608 O O . PHE A 1 78 ? 39.793 2.394 -47.747 1.00 64.56 78 PHE A O 1
ATOM 615 N N . PRO A 1 79 ? 38.475 1.008 -48.948 1.00 73.25 79 PRO A N 1
ATOM 616 C CA . PRO A 1 79 ? 39.202 1.216 -50.192 1.00 73.25 79 PRO A CA 1
ATOM 617 C C . PRO A 1 79 ? 39.222 2.713 -50.524 1.00 73.25 79 PRO A C 1
ATOM 619 O O . PRO A 1 79 ? 38.190 3.385 -50.458 1.00 73.25 79 PRO A O 1
ATOM 622 N N . GLU A 1 80 ? 40.394 3.242 -50.886 1.00 64.69 80 GLU A N 1
ATOM 623 C CA . GLU A 1 80 ? 40.670 4.688 -50.974 1.00 64.69 80 GLU A CA 1
ATOM 624 C C . GLU A 1 80 ? 39.730 5.485 -51.891 1.00 64.69 80 GLU A C 1
ATOM 626 O O . GLU A 1 80 ? 39.662 6.709 -51.801 1.00 64.69 80 GLU A O 1
ATOM 631 N N . LYS A 1 81 ? 38.973 4.801 -52.750 1.00 66.31 81 LYS A N 1
ATOM 632 C CA . LYS A 1 81 ? 37.984 5.395 -53.654 1.00 66.31 81 LYS A CA 1
ATOM 633 C C . LYS A 1 81 ? 36.673 5.802 -52.969 1.00 66.31 81 LYS A C 1
ATOM 635 O O . LYS A 1 81 ? 35.839 6.426 -53.612 1.00 66.31 81 LYS A O 1
ATOM 640 N N . VAL A 1 82 ? 36.492 5.489 -51.682 1.00 62.28 82 VAL A N 1
ATOM 641 C CA . VAL A 1 82 ? 35.317 5.876 -50.872 1.00 62.28 82 VAL A CA 1
ATOM 642 C C . VAL A 1 82 ? 35.729 6.881 -49.784 1.00 62.28 82 VAL A C 1
ATOM 644 O O . VAL A 1 82 ? 35.345 6.786 -48.621 1.00 62.28 82 VAL A O 1
ATOM 647 N N . LYS A 1 83 ? 36.572 7.858 -50.137 1.00 55.84 83 LYS A N 1
ATOM 648 C CA . LYS A 1 83 ? 36.925 8.989 -49.265 1.00 55.84 83 LYS A CA 1
ATOM 649 C C . LYS A 1 83 ? 35.847 10.069 -49.412 1.00 55.84 83 LYS A C 1
ATOM 651 O O . LYS A 1 83 ? 35.923 10.911 -50.297 1.00 55.84 83 LYS A O 1
ATOM 656 N N . GLY A 1 84 ? 34.801 10.004 -48.588 1.00 73.00 84 GLY A N 1
ATOM 657 C CA . GLY A 1 84 ? 33.670 10.932 -48.672 1.00 73.00 84 GLY A CA 1
ATOM 658 C C . GLY A 1 84 ? 32.803 11.014 -47.404 1.00 73.00 84 GLY A C 1
ATOM 659 O O . GLY A 1 84 ? 33.147 10.407 -46.383 1.00 73.00 84 GLY A O 1
ATOM 660 N N . PRO A 1 85 ? 31.659 11.732 -47.471 1.00 75.19 85 PRO A N 1
ATOM 661 C CA . PRO A 1 85 ? 30.758 12.027 -46.342 1.00 75.19 85 PRO A CA 1
ATOM 662 C C . PRO A 1 85 ? 30.215 10.781 -45.624 1.00 75.19 85 PRO A C 1
ATOM 664 O O . PRO A 1 85 ? 29.833 10.848 -44.456 1.00 75.19 85 PRO A O 1
ATOM 667 N N . LEU A 1 86 ? 30.256 9.622 -46.287 1.00 74.19 86 LEU A N 1
ATOM 668 C CA . LEU A 1 86 ? 29.791 8.347 -45.750 1.00 74.19 86 LEU A CA 1
ATOM 669 C C . LEU A 1 86 ? 30.576 7.898 -44.505 1.00 74.19 86 LEU A C 1
ATOM 671 O O . LEU A 1 86 ? 29.978 7.400 -43.557 1.00 74.19 86 LEU A O 1
ATOM 675 N N . ARG A 1 87 ? 31.900 8.109 -44.452 1.00 74.00 87 ARG A N 1
ATOM 676 C CA . ARG A 1 87 ? 32.720 7.688 -43.295 1.00 74.00 87 ARG A CA 1
ATOM 677 C C . ARG A 1 87 ? 32.373 8.478 -42.030 1.00 74.00 87 ARG A C 1
ATOM 679 O O . ARG A 1 87 ? 32.338 7.916 -40.941 1.00 74.00 87 ARG A O 1
ATOM 686 N N . SER A 1 88 ? 32.094 9.774 -42.186 1.00 79.62 88 SER A N 1
ATOM 687 C CA . SER A 1 88 ? 31.665 10.634 -41.078 1.00 79.62 88 SER A CA 1
ATOM 688 C C . SER A 1 88 ? 30.296 10.212 -40.544 1.00 79.62 88 SER A C 1
ATOM 690 O O . SER A 1 88 ? 30.100 10.195 -39.331 1.00 79.62 88 SER A O 1
ATOM 692 N N . PHE A 1 89 ? 29.380 9.821 -41.436 1.00 80.00 89 PHE A N 1
ATOM 693 C CA . PHE A 1 89 ? 28.064 9.311 -41.058 1.00 80.00 89 PHE A CA 1
ATOM 694 C C . PHE A 1 89 ? 28.171 8.049 -40.189 1.00 80.00 89 PHE A C 1
ATOM 696 O O . PHE A 1 89 ? 27.674 8.050 -39.067 1.00 80.00 89 PHE A O 1
ATOM 703 N N . TRP A 1 90 ? 28.908 7.028 -40.644 1.00 77.56 90 TRP A N 1
ATOM 704 C CA . TRP A 1 90 ? 29.073 5.773 -39.895 1.00 77.56 90 TRP A CA 1
ATOM 705 C C . TRP A 1 90 ? 29.709 5.972 -38.517 1.00 77.56 90 TRP A C 1
ATOM 707 O O . TRP A 1 90 ? 29.239 5.398 -37.537 1.00 77.56 90 TRP A O 1
ATOM 717 N N . LEU A 1 91 ? 30.728 6.833 -38.419 1.00 79.75 91 LEU A N 1
ATOM 718 C CA . LEU A 1 91 ? 31.381 7.124 -37.143 1.00 79.75 91 LEU A CA 1
ATOM 719 C C . LEU A 1 91 ? 30.428 7.815 -36.155 1.00 79.75 91 LEU A C 1
ATOM 721 O O . LEU A 1 91 ? 30.385 7.440 -34.986 1.00 79.75 91 LEU A O 1
ATOM 725 N N . LYS A 1 92 ? 29.640 8.794 -36.619 1.00 81.50 92 LYS A N 1
ATOM 726 C CA . LYS A 1 92 ? 28.650 9.490 -35.780 1.00 81.50 92 LYS A CA 1
ATOM 727 C C . LYS A 1 92 ? 27.547 8.542 -35.312 1.00 81.50 92 LYS A C 1
ATOM 729 O O . LYS A 1 92 ? 27.188 8.575 -34.138 1.00 81.50 92 LYS A O 1
ATOM 734 N N . SER A 1 93 ? 27.055 7.672 -36.194 1.00 79.50 93 SER A N 1
ATOM 735 C CA . SER A 1 93 ? 26.061 6.655 -35.840 1.00 79.50 93 SER A CA 1
ATOM 736 C C . SER A 1 93 ? 26.598 5.662 -34.807 1.00 79.50 93 SER A C 1
ATOM 738 O O . SER A 1 93 ? 25.908 5.382 -33.829 1.00 79.50 93 SER A O 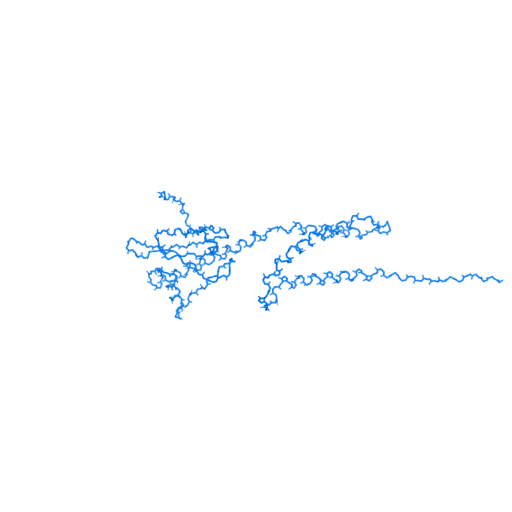1
ATOM 740 N N . ALA A 1 94 ? 27.835 5.178 -34.971 1.00 81.00 94 ALA A N 1
ATOM 741 C CA . ALA A 1 94 ? 28.469 4.276 -34.007 1.00 81.00 94 ALA A CA 1
ATOM 742 C C . ALA A 1 94 ? 28.669 4.946 -32.636 1.00 81.00 94 ALA A C 1
ATOM 744 O O . ALA A 1 94 ? 28.381 4.338 -31.607 1.00 81.00 94 ALA A O 1
ATOM 745 N N . LEU A 1 95 ? 29.096 6.214 -32.616 1.00 82.94 95 LEU A N 1
ATOM 746 C CA . LEU A 1 95 ? 29.252 6.981 -31.379 1.00 82.94 95 LEU A CA 1
ATOM 747 C C . LEU A 1 95 ? 27.904 7.185 -30.670 1.00 82.94 95 LEU A C 1
ATOM 749 O O . LEU A 1 95 ? 27.814 6.995 -29.463 1.00 82.94 95 LEU A O 1
ATOM 753 N N . MET A 1 96 ? 26.847 7.528 -31.411 1.00 82.62 96 MET A N 1
ATOM 754 C CA . MET A 1 96 ? 25.511 7.728 -30.843 1.00 82.62 96 MET A CA 1
ATOM 755 C C . MET A 1 96 ? 24.935 6.427 -30.268 1.00 82.62 96 MET A C 1
ATOM 757 O O . MET A 1 96 ? 24.383 6.440 -29.171 1.00 82.62 96 MET A O 1
ATOM 761 N N . ALA A 1 97 ? 25.124 5.299 -30.959 1.00 80.38 97 ALA A N 1
ATOM 762 C CA . ALA A 1 97 ? 24.740 3.983 -30.452 1.00 80.38 97 ALA A CA 1
ATOM 763 C C . ALA A 1 97 ? 25.510 3.610 -29.175 1.00 80.38 97 ALA A C 1
ATOM 765 O O . ALA A 1 97 ? 24.919 3.076 -28.242 1.00 80.38 97 ALA A O 1
ATOM 766 N N . LEU A 1 98 ? 26.805 3.938 -29.102 1.00 80.75 98 LEU A N 1
ATOM 767 C CA . LEU A 1 98 ? 27.618 3.720 -27.905 1.00 80.75 98 LEU A CA 1
ATOM 768 C C . LEU A 1 98 ? 27.149 4.592 -26.731 1.00 80.75 98 LEU A C 1
ATOM 770 O O . LEU A 1 98 ? 27.036 4.092 -25.617 1.00 80.75 98 LEU A O 1
ATOM 774 N N . VAL A 1 99 ? 26.838 5.870 -26.970 1.00 81.06 99 VAL A N 1
ATOM 775 C CA . VAL A 1 99 ? 26.305 6.771 -25.934 1.00 81.06 99 VAL A CA 1
ATOM 776 C C . VAL A 1 99 ? 24.951 6.281 -25.425 1.00 81.06 99 VAL A C 1
ATOM 778 O O . VAL A 1 99 ? 24.728 6.311 -24.223 1.00 81.06 99 VAL A O 1
ATOM 781 N N . LEU A 1 100 ? 24.071 5.779 -26.296 1.00 79.69 100 LEU A N 1
ATOM 782 C CA . LEU A 1 100 ? 22.802 5.172 -25.879 1.00 79.69 100 LEU A CA 1
ATOM 783 C C . LEU A 1 100 ? 23.022 3.875 -25.089 1.00 79.69 100 LEU A C 1
ATOM 785 O O . LEU A 1 100 ? 22.403 3.691 -24.049 1.00 79.69 100 LEU A O 1
ATOM 789 N N . ALA A 1 101 ? 23.935 3.006 -25.529 1.00 75.62 101 ALA A N 1
ATOM 790 C CA . ALA A 1 101 ? 24.236 1.752 -24.838 1.00 75.62 101 ALA A CA 1
ATOM 791 C C . ALA A 1 101 ? 24.868 1.970 -23.451 1.00 75.62 101 ALA A C 1
ATOM 793 O O . ALA A 1 101 ? 24.563 1.236 -2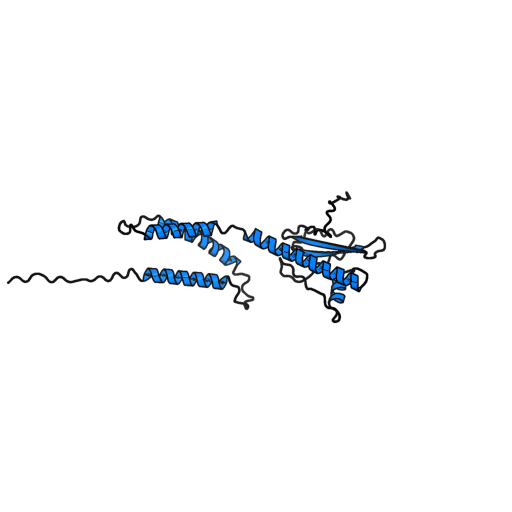2.518 1.00 75.62 101 ALA A O 1
ATOM 794 N N . LEU A 1 102 ? 25.727 2.984 -23.303 1.00 76.62 102 LEU A N 1
ATOM 795 C CA . LEU A 1 102 ? 26.350 3.347 -22.023 1.00 76.62 102 LEU A CA 1
ATOM 796 C C . LEU A 1 102 ? 25.458 4.254 -21.159 1.00 76.62 102 LEU A C 1
ATOM 798 O O . LEU A 1 102 ? 25.624 4.311 -19.944 1.00 76.62 102 LEU A O 1
ATOM 802 N N . GLY A 1 103 ? 24.544 4.987 -21.793 1.00 69.31 103 GLY A N 1
ATOM 803 C CA . GLY A 1 103 ? 23.653 5.969 -21.182 1.00 69.31 103 GLY A CA 1
ATOM 804 C C . GLY A 1 103 ? 22.282 5.425 -20.791 1.00 69.31 103 GLY A C 1
ATOM 805 O O . GLY A 1 103 ? 21.466 6.207 -20.314 1.00 69.31 103 GLY A O 1
ATOM 806 N N . ILE A 1 104 ? 22.020 4.124 -20.964 1.00 63.25 104 ILE A N 1
ATOM 807 C CA . ILE A 1 104 ? 20.974 3.414 -20.219 1.00 63.25 104 ILE A CA 1
ATOM 808 C C . ILE A 1 104 ? 21.644 2.951 -18.923 1.00 63.25 104 ILE A C 1
ATOM 810 O O . ILE A 1 104 ? 22.238 1.871 -18.887 1.00 63.25 104 ILE A O 1
ATOM 814 N N . PRO A 1 105 ? 21.661 3.775 -17.863 1.00 53.09 105 PRO A N 1
ATOM 815 C CA . PRO A 1 105 ? 22.188 3.316 -16.600 1.00 53.09 105 PRO A CA 1
ATOM 816 C C . PRO A 1 105 ? 21.333 2.138 -16.121 1.00 53.09 105 PRO A C 1
ATOM 818 O O . PRO A 1 105 ? 20.146 2.039 -16.425 1.00 53.09 105 PRO A O 1
ATOM 821 N N . LEU A 1 106 ? 21.960 1.264 -15.340 1.00 55.69 106 LEU A N 1
ATOM 822 C CA . LEU A 1 106 ? 21.408 0.102 -14.633 1.00 55.69 106 LEU A CA 1
ATOM 823 C C . LEU A 1 106 ? 20.335 0.489 -13.581 1.00 55.69 106 LEU A C 1
ATOM 825 O O . LEU A 1 106 ? 20.271 -0.071 -12.491 1.00 55.69 106 LEU A O 1
ATOM 829 N N . THR A 1 107 ? 19.509 1.496 -13.860 1.00 55.31 107 THR A N 1
ATOM 830 C CA . THR A 1 107 ? 18.574 2.127 -12.927 1.00 55.31 107 THR A CA 1
ATOM 831 C C . THR A 1 107 ? 17.237 1.420 -12.840 1.00 55.31 107 THR A C 1
ATOM 833 O O . THR A 1 107 ? 16.383 1.899 -12.099 1.00 55.31 107 THR A O 1
ATOM 836 N N . GLU A 1 108 ? 17.029 0.287 -13.516 1.00 59.41 108 GLU A N 1
ATOM 837 C CA . GLU A 1 108 ? 15.793 -0.479 -13.333 1.00 59.41 108 GLU A CA 1
ATOM 838 C C . GLU A 1 108 ? 15.569 -0.817 -11.855 1.00 59.41 108 GLU A C 1
ATOM 840 O O . GLU A 1 108 ? 14.462 -0.636 -11.351 1.00 59.41 108 GLU A O 1
ATOM 845 N N . GLU A 1 109 ? 16.619 -1.184 -11.115 1.00 60.69 109 GLU A N 1
ATOM 846 C CA . GLU A 1 109 ? 16.498 -1.461 -9.679 1.00 60.69 109 GLU A CA 1
ATOM 847 C C . GLU A 1 109 ? 16.134 -0.208 -8.868 1.00 60.69 109 GLU A C 1
ATOM 849 O O . GLU A 1 109 ? 15.250 -0.255 -8.009 1.00 60.69 109 GLU A O 1
ATOM 854 N N . ALA A 1 110 ? 16.754 0.935 -9.177 1.00 63.56 110 ALA A N 1
ATOM 855 C CA . ALA A 1 110 ? 16.484 2.197 -8.491 1.00 63.56 110 ALA A CA 1
ATOM 856 C C . ALA A 1 110 ? 15.077 2.742 -8.803 1.00 63.56 110 ALA A C 1
ATOM 858 O O . ALA A 1 110 ? 14.399 3.274 -7.922 1.00 63.56 110 ALA A O 1
ATOM 859 N N . TYR A 1 111 ? 14.611 2.594 -10.044 1.00 66.88 111 TYR A N 1
ATOM 860 C CA . TYR A 1 111 ? 13.316 3.106 -10.484 1.00 66.88 111 TYR A CA 1
ATOM 861 C C . TYR A 1 111 ? 12.164 2.205 -10.019 1.00 66.88 111 TYR A C 1
ATOM 863 O O . TYR A 1 111 ? 11.163 2.686 -9.475 1.00 66.88 111 TYR A O 1
ATOM 871 N N . LEU A 1 112 ? 12.314 0.883 -10.162 1.00 70.50 112 LEU A N 1
ATOM 872 C CA . LEU A 1 112 ? 11.293 -0.075 -9.737 1.00 70.50 112 LEU A CA 1
ATOM 873 C C . LEU A 1 112 ? 11.164 -0.121 -8.212 1.00 70.50 112 LEU A C 1
ATOM 875 O O . LEU A 1 112 ? 10.034 -0.190 -7.717 1.00 70.50 112 LEU A O 1
ATOM 879 N N . GLY A 1 113 ? 12.276 -0.022 -7.472 1.00 73.81 113 GLY A N 1
ATOM 880 C CA . GLY A 1 113 ? 12.275 0.015 -6.007 1.00 73.81 113 GLY A CA 1
ATOM 881 C C . GLY A 1 113 ? 11.419 1.155 -5.451 1.00 73.81 113 GLY A C 1
ATOM 882 O O . GLY A 1 113 ? 10.490 0.911 -4.678 1.00 73.81 113 GLY A O 1
ATOM 883 N N . ASN A 1 114 ? 11.644 2.379 -5.938 1.00 80.12 114 ASN A N 1
ATOM 884 C CA . ASN A 1 114 ? 10.937 3.575 -5.467 1.00 80.12 114 ASN A CA 1
ATOM 885 C C . ASN A 1 114 ? 9.426 3.533 -5.761 1.00 80.12 114 ASN A C 1
ATOM 887 O O . ASN A 1 114 ? 8.616 3.942 -4.924 1.00 80.12 114 ASN A O 1
ATOM 891 N N . SER A 1 115 ? 9.024 3.013 -6.928 1.00 87.50 115 SER A N 1
ATOM 892 C CA . SER A 1 115 ? 7.600 2.929 -7.300 1.00 87.50 115 SER A CA 1
ATOM 893 C C . SER A 1 115 ? 6.811 1.960 -6.407 1.00 87.50 115 SER A C 1
ATOM 895 O O . SER A 1 115 ? 5.687 2.255 -5.981 1.00 87.50 115 SER A O 1
ATOM 897 N N . ARG A 1 116 ? 7.412 0.812 -6.068 1.00 89.81 116 ARG A N 1
ATOM 898 C CA . ARG A 1 116 ? 6.777 -0.203 -5.219 1.00 89.81 116 ARG A CA 1
ATOM 899 C C . ARG A 1 116 ? 6.696 0.262 -3.771 1.00 89.81 116 ARG A C 1
ATOM 901 O O . ARG A 1 116 ? 5.658 0.083 -3.144 1.00 89.81 116 ARG A O 1
ATOM 908 N N . GLU A 1 117 ? 7.726 0.939 -3.270 1.00 89.19 117 GLU A N 1
ATOM 909 C CA . GLU A 1 117 ? 7.695 1.533 -1.930 1.00 89.19 117 GLU A CA 1
ATOM 910 C C . GLU A 1 117 ? 6.630 2.625 -1.801 1.00 89.19 117 GLU A C 1
ATOM 912 O O . GLU A 1 117 ? 5.917 2.680 -0.796 1.00 89.19 117 GLU A O 1
ATOM 917 N N . SER A 1 118 ? 6.476 3.468 -2.828 1.00 90.31 118 SER A N 1
ATOM 918 C CA . SER A 1 118 ? 5.391 4.453 -2.889 1.00 90.31 118 SER A CA 1
ATOM 919 C C . SER A 1 118 ? 4.017 3.776 -2.831 1.00 90.31 118 SER A C 1
ATOM 921 O O . SER A 1 118 ? 3.154 4.193 -2.057 1.00 90.31 118 SER A O 1
ATOM 923 N N . SER A 1 119 ? 3.849 2.663 -3.552 1.00 91.75 119 SER A N 1
ATOM 924 C CA . SER A 1 119 ? 2.615 1.866 -3.528 1.00 91.75 119 SER A CA 1
ATOM 925 C C . SER A 1 119 ? 2.334 1.268 -2.142 1.00 91.75 119 SER A C 1
ATOM 927 O O . SER A 1 119 ? 1.211 1.356 -1.650 1.00 91.75 119 SER A O 1
ATOM 929 N N . SER A 1 120 ? 3.347 0.729 -1.456 1.00 90.69 120 SER A N 1
ATOM 930 C CA . SER A 1 120 ? 3.188 0.216 -0.086 1.00 90.69 120 SER A CA 1
ATOM 931 C C . SER A 1 120 ? 2.787 1.315 0.908 1.00 90.69 120 SER A C 1
ATOM 933 O O . SER A 1 120 ? 1.942 1.088 1.775 1.00 90.69 120 SER A O 1
ATOM 935 N N . LYS A 1 121 ? 3.344 2.527 0.770 1.00 90.81 121 LYS A N 1
ATOM 936 C CA . LYS A 1 121 ? 2.947 3.694 1.580 1.00 90.81 121 LYS A CA 1
ATOM 937 C C . LYS A 1 121 ? 1.505 4.118 1.295 1.00 90.81 121 LYS A C 1
ATOM 939 O O . LYS A 1 121 ? 0.763 4.401 2.233 1.00 90.81 121 LYS A O 1
ATOM 944 N N . ALA A 1 122 ? 1.089 4.109 0.029 1.00 92.56 122 ALA A N 1
ATOM 945 C CA . ALA A 1 122 ? -0.292 4.398 -0.353 1.00 92.56 122 ALA A CA 1
ATOM 946 C C . ALA A 1 122 ? -1.280 3.371 0.232 1.00 92.56 122 ALA A C 1
ATOM 948 O O . ALA A 1 122 ? -2.327 3.755 0.758 1.00 92.56 122 ALA A O 1
ATOM 949 N N . ASN A 1 123 ? -0.928 2.080 0.226 1.00 91.81 123 ASN A N 1
ATOM 950 C CA . ASN A 1 123 ? -1.726 1.034 0.875 1.00 91.81 123 ASN A CA 1
ATOM 951 C C . ASN A 1 123 ? -1.865 1.278 2.383 1.00 91.81 123 ASN A C 1
ATOM 953 O O . ASN A 1 123 ? -2.954 1.139 2.935 1.00 91.81 123 ASN A O 1
ATOM 957 N N . ALA A 1 124 ? -0.781 1.671 3.053 1.00 92.00 124 ALA A N 1
ATOM 958 C CA . ALA A 1 124 ? -0.806 1.962 4.481 1.00 92.00 124 ALA A CA 1
ATOM 959 C C . ALA A 1 124 ? -1.684 3.167 4.826 1.00 92.00 124 ALA A C 1
ATOM 961 O O . ALA A 1 124 ? -2.480 3.094 5.758 1.00 92.00 124 ALA A O 1
ATOM 962 N N . HIS A 1 125 ? -1.597 4.237 4.036 1.00 93.31 125 HIS A N 1
ATOM 963 C CA . HIS A 1 125 ? -2.485 5.388 4.179 1.00 93.31 125 HIS A CA 1
ATOM 964 C C . HIS A 1 125 ? -3.950 5.004 3.924 1.00 93.31 125 HIS A C 1
ATOM 966 O O . HIS A 1 125 ? -4.845 5.418 4.653 1.00 93.31 125 HIS A O 1
ATOM 972 N N . THR A 1 126 ? -4.210 4.166 2.918 1.00 93.88 126 THR A N 1
ATOM 973 C CA . THR A 1 126 ? -5.564 3.660 2.638 1.00 93.88 126 THR A CA 1
ATOM 974 C C . THR A 1 126 ? -6.113 2.872 3.829 1.00 93.88 126 THR A C 1
ATOM 976 O O . THR A 1 126 ? -7.257 3.082 4.231 1.00 93.88 126 THR A O 1
ATOM 979 N N . LEU A 1 127 ? -5.295 2.008 4.439 1.00 93.38 127 LEU A N 1
ATOM 980 C CA . LEU A 1 127 ? -5.666 1.284 5.655 1.00 93.38 127 LEU A CA 1
ATOM 981 C C . LEU A 1 127 ? -5.948 2.225 6.831 1.00 93.38 127 LEU A C 1
ATOM 983 O O . LEU A 1 127 ? -6.947 2.038 7.521 1.00 93.38 127 LEU A O 1
ATOM 987 N N . GLN A 1 128 ? -5.104 3.236 7.039 1.00 94.00 128 GLN A N 1
ATOM 988 C CA . GLN A 1 128 ? -5.321 4.271 8.049 1.00 94.00 128 GLN A CA 1
ATOM 989 C C . GLN A 1 128 ? -6.694 4.932 7.879 1.00 94.00 128 GLN A C 1
ATOM 991 O O . GLN A 1 128 ? -7.477 4.956 8.825 1.00 94.00 128 GLN A O 1
ATOM 996 N N . THR A 1 129 ? -7.035 5.377 6.667 1.00 95.38 129 THR A N 1
ATOM 997 C CA . THR A 1 129 ? -8.345 5.983 6.394 1.00 95.38 129 THR A CA 1
ATOM 998 C C . THR A 1 129 ? -9.502 5.019 6.684 1.00 95.38 129 THR A C 1
ATOM 1000 O O . THR A 1 129 ? -10.508 5.433 7.262 1.00 95.38 129 THR A O 1
ATOM 1003 N N . MET A 1 130 ? -9.372 3.729 6.342 1.00 95.62 130 MET A N 1
ATOM 1004 C CA . MET A 1 130 ? -10.397 2.722 6.665 1.00 95.62 130 MET A CA 1
ATOM 1005 C C . MET A 1 130 ? -10.578 2.549 8.182 1.00 95.62 130 MET A C 1
ATOM 1007 O O . MET A 1 130 ? -11.710 2.472 8.659 1.00 95.62 130 MET A O 1
ATOM 1011 N N . LEU A 1 131 ? -9.480 2.518 8.942 1.00 94.38 131 LEU A N 1
ATOM 1012 C CA . LEU A 1 131 ? -9.499 2.392 10.403 1.00 94.38 131 LEU A CA 1
ATOM 1013 C C . LEU A 1 131 ? -10.107 3.620 11.085 1.00 94.38 131 LEU A C 1
ATOM 1015 O O . LEU A 1 131 ? -10.903 3.470 12.009 1.00 94.38 131 LEU A O 1
ATOM 1019 N N . GLU A 1 132 ? -9.758 4.820 10.625 1.00 95.50 132 GLU A N 1
ATOM 1020 C CA . GLU A 1 132 ? -10.312 6.076 11.140 1.00 95.50 132 GLU A CA 1
ATOM 1021 C C . GLU A 1 132 ? -11.812 6.181 10.846 1.00 95.50 132 GLU A C 1
ATOM 1023 O O . GLU A 1 132 ? -12.596 6.505 11.736 1.00 95.50 132 GLU A O 1
ATOM 1028 N N . THR A 1 133 ? -12.231 5.811 9.633 1.00 96.31 133 THR A N 1
ATOM 1029 C CA . THR A 1 133 ? -13.652 5.769 9.249 1.00 96.31 133 THR A CA 1
ATOM 1030 C C . THR A 1 133 ? -14.436 4.802 10.137 1.00 96.31 133 THR A C 1
ATOM 1032 O O . THR A 1 133 ? -15.505 5.147 10.643 1.00 96.31 133 THR A O 1
ATOM 1035 N N . TYR A 1 134 ? -13.887 3.608 10.383 1.00 95.94 134 TYR A N 1
ATOM 1036 C CA . TYR A 1 134 ? -14.488 2.637 11.296 1.00 95.94 134 TYR A CA 1
ATOM 1037 C C . TYR A 1 134 ? -14.593 3.185 12.723 1.00 95.94 134 TYR A C 1
ATOM 1039 O O . TYR A 1 134 ? -15.648 3.072 13.344 1.00 95.94 134 TYR A O 1
ATOM 1047 N N . ALA A 1 135 ? -13.528 3.803 13.241 1.00 95.69 135 ALA A N 1
ATOM 1048 C CA . ALA A 1 135 ? -13.507 4.341 14.599 1.00 95.69 135 ALA A CA 1
ATOM 1049 C C . ALA A 1 135 ? -14.511 5.480 14.797 1.00 95.69 135 ALA A C 1
ATOM 1051 O O . ALA A 1 135 ? -15.153 5.542 15.843 1.00 95.69 135 ALA A O 1
ATOM 1052 N N . ILE A 1 136 ? -14.702 6.334 13.788 1.00 95.62 136 ILE A N 1
ATOM 1053 C CA . ILE A 1 136 ? -15.746 7.366 13.798 1.00 95.62 136 ILE A CA 1
ATOM 1054 C C . ILE A 1 136 ? -17.139 6.721 13.837 1.00 95.62 136 ILE A C 1
ATOM 1056 O O . ILE A 1 136 ? -17.996 7.165 14.595 1.00 95.62 136 ILE A O 1
ATOM 1060 N N . ALA A 1 137 ? -17.364 5.659 13.058 1.00 95.69 137 ALA A N 1
ATOM 1061 C CA . ALA A 1 137 ? -18.664 4.993 12.980 1.00 95.69 137 ALA A CA 1
ATOM 1062 C C . ALA A 1 137 ? -19.012 4.161 14.230 1.00 95.69 137 ALA A C 1
ATOM 1064 O O . ALA A 1 137 ? -20.174 4.107 14.623 1.00 95.69 137 ALA A O 1
ATOM 1065 N N . GLN A 1 138 ? -18.027 3.492 14.835 1.00 95.88 138 GLN A N 1
ATOM 1066 C CA . GLN A 1 138 ? -18.229 2.531 15.930 1.00 95.88 138 GLN A CA 1
ATOM 1067 C C . GLN A 1 138 ? -17.799 3.063 17.306 1.00 95.88 138 GLN A C 1
ATOM 1069 O O . GLN A 1 138 ? -18.004 2.398 18.318 1.00 95.88 138 GLN A O 1
ATOM 1074 N N . GLY A 1 139 ? -17.156 4.232 17.364 1.00 95.38 139 GLY A N 1
ATOM 1075 C CA . GLY A 1 139 ? -16.602 4.807 18.594 1.00 95.38 139 GLY A CA 1
ATOM 1076 C C . GLY A 1 139 ? -15.366 4.081 19.146 1.00 95.38 139 GLY A C 1
ATOM 1077 O O . GLY A 1 139 ? -14.888 4.422 20.228 1.00 95.38 139 GLY A O 1
ATOM 1078 N N . GLN A 1 140 ? -14.843 3.078 18.436 1.00 94.81 140 GLN A N 1
ATOM 1079 C CA . GLN A 1 140 ? -13.646 2.319 18.807 1.00 94.81 140 GLN A CA 1
ATOM 1080 C C . GLN A 1 140 ? -12.953 1.737 17.571 1.00 94.81 140 GLN A C 1
ATOM 1082 O O . GLN A 1 140 ? -13.599 1.478 16.558 1.00 94.81 140 GLN A O 1
ATOM 1087 N N . TYR A 1 141 ? -11.642 1.501 17.656 1.00 95.31 141 TYR A N 1
ATOM 1088 C CA . TYR A 1 141 ? -10.896 0.792 16.612 1.00 95.31 141 TYR A CA 1
ATOM 1089 C C . TYR A 1 141 ? -11.236 -0.709 16.606 1.00 95.31 141 TYR A C 1
ATOM 1091 O O . TYR A 1 141 ? -11.588 -1.255 17.655 1.00 95.31 141 TYR A O 1
ATOM 1099 N N . PRO A 1 142 ? -11.144 -1.388 15.449 1.00 94.06 142 PRO A N 1
ATOM 1100 C CA . PRO A 1 142 ? -11.445 -2.812 15.360 1.00 94.06 142 PRO A CA 1
ATOM 1101 C C . PRO A 1 142 ? -10.374 -3.649 16.075 1.00 94.06 142 PRO A C 1
ATOM 1103 O O . PRO A 1 142 ? -9.217 -3.263 16.164 1.00 94.06 142 PRO A O 1
ATOM 1106 N N . ASP A 1 143 ? -10.739 -4.828 16.560 1.00 93.31 143 ASP A N 1
ATOM 1107 C CA . ASP A 1 143 ? -9.809 -5.813 17.130 1.00 93.31 143 ASP A CA 1
ATOM 1108 C C . ASP A 1 143 ? -8.994 -6.558 16.069 1.00 93.31 143 ASP A C 1
ATOM 1110 O O . ASP A 1 143 ? -7.877 -7.013 16.320 1.00 93.31 143 ASP A O 1
ATOM 1114 N N . SER A 1 144 ? -9.547 -6.657 14.864 1.00 91.69 144 SER A N 1
ATOM 1115 C CA . SER A 1 144 ? -8.964 -7.383 13.751 1.00 91.69 144 SER A CA 1
ATOM 1116 C C . SER A 1 144 ? -9.277 -6.731 12.406 1.00 91.69 144 SER A C 1
ATOM 1118 O O . SER A 1 144 ? -10.274 -6.024 12.239 1.00 91.69 144 SER A O 1
ATOM 1120 N N . ILE A 1 145 ? -8.452 -7.026 11.397 1.00 91.19 145 ILE A N 1
ATOM 1121 C CA . ILE A 1 145 ? -8.745 -6.634 10.011 1.00 91.19 145 ILE A CA 1
ATOM 1122 C C . ILE A 1 145 ? -10.003 -7.339 9.498 1.00 91.19 145 ILE A C 1
ATOM 1124 O O . ILE A 1 145 ? -10.739 -6.764 8.702 1.00 91.19 145 ILE A O 1
ATOM 1128 N N . GLN A 1 146 ? -10.290 -8.552 9.974 1.00 91.31 146 GLN A N 1
ATOM 1129 C CA . GLN A 1 146 ? -11.513 -9.260 9.609 1.00 91.31 146 GLN A CA 1
ATOM 1130 C C . GLN A 1 146 ? -12.763 -8.504 10.084 1.00 91.31 146 GLN A C 1
ATOM 1132 O O . GLN A 1 146 ? -13.698 -8.327 9.302 1.00 91.31 146 GLN A O 1
ATOM 1137 N N . THR A 1 147 ? -12.758 -7.992 11.318 1.00 94.06 147 THR A N 1
ATOM 1138 C CA . THR A 1 147 ? -13.830 -7.135 11.850 1.00 94.06 147 THR A CA 1
ATOM 1139 C C . THR A 1 147 ? -13.983 -5.861 11.023 1.00 94.06 147 THR A C 1
ATOM 1141 O O . THR A 1 147 ? -15.097 -5.527 10.612 1.00 94.06 147 THR A O 1
ATOM 1144 N N . LEU A 1 148 ? -12.865 -5.200 10.691 1.00 94.62 148 LEU A N 1
ATOM 1145 C CA . LEU A 1 148 ? -12.867 -4.040 9.795 1.00 94.62 148 LEU A CA 1
ATOM 1146 C C . LEU A 1 148 ? -13.495 -4.382 8.439 1.00 94.62 148 LEU A C 1
ATOM 1148 O O . LEU A 1 148 ? -14.368 -3.658 7.975 1.00 94.62 148 LEU A O 1
ATOM 1152 N N . LYS A 1 149 ? -13.092 -5.494 7.816 1.00 94.38 149 LYS A N 1
ATOM 1153 C CA . LYS A 1 149 ? -13.589 -5.931 6.505 1.00 94.38 149 LYS A CA 1
ATOM 1154 C C . LYS A 1 149 ? -15.087 -6.204 6.525 1.00 94.38 149 LYS A C 1
ATOM 1156 O O . LYS A 1 149 ? -15.788 -5.757 5.619 1.00 94.38 149 LYS A O 1
ATOM 1161 N N . MET A 1 150 ? -15.581 -6.904 7.546 1.00 94.75 150 MET A N 1
ATOM 1162 C CA . MET A 1 150 ? -17.010 -7.200 7.686 1.00 94.75 150 MET A CA 1
ATOM 1163 C C . MET A 1 150 ? -17.846 -5.922 7.804 1.00 94.75 150 MET A C 1
ATOM 1165 O O . MET A 1 150 ? -18.875 -5.814 7.142 1.00 94.75 150 MET A O 1
ATOM 1169 N N . ALA A 1 151 ? -17.395 -4.940 8.589 1.00 95.38 151 ALA A N 1
ATOM 1170 C CA . ALA A 1 151 ? -18.094 -3.664 8.731 1.00 95.38 151 ALA A CA 1
ATOM 1171 C C . ALA A 1 151 ? -17.968 -2.773 7.483 1.00 95.38 151 ALA A C 1
ATOM 1173 O O . ALA A 1 151 ? -18.952 -2.197 7.030 1.00 95.38 151 ALA A O 1
ATOM 1174 N N . ALA A 1 152 ? -16.775 -2.695 6.894 1.00 95.44 152 ALA A N 1
ATOM 1175 C CA . ALA A 1 152 ? -16.475 -1.850 5.739 1.00 95.44 152 ALA A CA 1
ATOM 1176 C C . ALA A 1 152 ? -17.068 -2.363 4.417 1.00 95.44 152 ALA A C 1
ATOM 1178 O O . ALA A 1 152 ? -17.110 -1.619 3.438 1.00 95.44 152 ALA A O 1
ATOM 1179 N N . SER A 1 153 ? -17.501 -3.627 4.373 1.00 96.19 153 SER A N 1
ATOM 1180 C CA . SER A 1 153 ? -18.138 -4.246 3.201 1.00 96.19 153 SER A CA 1
ATOM 1181 C C . SER A 1 153 ? -19.669 -4.203 3.257 1.00 96.19 153 SER A C 1
ATOM 1183 O O . SER A 1 153 ? -20.328 -4.786 2.397 1.00 96.19 153 SER A O 1
ATOM 1185 N N . GLN A 1 154 ? -20.260 -3.556 4.268 1.00 95.25 154 GLN A N 1
ATOM 1186 C CA . GLN A 1 154 ? -21.713 -3.467 4.383 1.00 95.25 154 GLN A CA 1
ATOM 1187 C C . GLN A 1 154 ? -22.312 -2.612 3.249 1.00 95.25 154 GLN A C 1
ATOM 1189 O O . GLN A 1 154 ? -21.763 -1.555 2.933 1.00 95.25 154 GLN A O 1
ATOM 1194 N N . PRO A 1 155 ? -23.476 -2.993 2.680 1.00 95.00 155 PRO A N 1
ATOM 1195 C CA . PRO A 1 155 ? -24.086 -2.262 1.564 1.00 95.00 155 PRO A CA 1
ATOM 1196 C C . PRO A 1 155 ? -24.418 -0.797 1.864 1.00 95.00 155 PRO A C 1
ATOM 1198 O O . PRO A 1 155 ? -24.442 0.023 0.954 1.00 95.00 155 PRO A O 1
ATOM 1201 N N . MET A 1 156 ? -24.687 -0.465 3.131 1.00 89.12 156 MET A N 1
ATOM 1202 C CA . MET A 1 156 ? -25.094 0.886 3.529 1.00 89.12 156 MET A CA 1
ATOM 1203 C C . MET A 1 156 ? -23.947 1.902 3.498 1.00 89.12 156 MET A C 1
ATOM 1205 O O . MET A 1 156 ? -24.208 3.092 3.355 1.00 89.12 156 MET A O 1
ATOM 1209 N N . ASN A 1 157 ? -22.694 1.462 3.634 1.00 84.62 157 ASN A N 1
ATOM 1210 C CA . ASN A 1 157 ? -21.529 2.340 3.546 1.00 84.62 157 ASN A CA 1
ATOM 1211 C C . ASN A 1 157 ? -20.283 1.521 3.162 1.00 84.62 157 ASN A C 1
ATOM 1213 O O . ASN A 1 157 ? -19.489 1.168 4.037 1.00 84.62 157 ASN A O 1
ATOM 1217 N N . PRO A 1 158 ? -20.125 1.153 1.879 1.00 92.75 158 PRO A N 1
ATOM 1218 C CA . PRO A 1 158 ? -18.982 0.374 1.439 1.00 92.75 158 PRO A CA 1
ATOM 1219 C C . PRO A 1 158 ? -17.743 1.271 1.345 1.00 92.75 158 PRO A C 1
ATOM 1221 O O . PRO A 1 158 ? -17.598 2.067 0.417 1.00 92.75 158 PRO A O 1
ATOM 1224 N N . TYR A 1 159 ? -16.825 1.121 2.294 1.00 95.62 159 TYR A N 1
ATOM 1225 C CA . TYR A 1 159 ? -15.519 1.795 2.285 1.00 95.62 159 TYR A CA 1
ATOM 1226 C C . TYR A 1 159 ? -14.342 0.814 2.293 1.00 95.62 159 TYR A C 1
ATOM 1228 O O . TYR A 1 159 ? -13.187 1.240 2.351 1.00 95.62 159 TYR A O 1
ATOM 1236 N N . TRP A 1 160 ? -14.604 -0.496 2.196 1.00 95.38 160 TRP A N 1
ATOM 1237 C CA . TRP A 1 160 ? -13.547 -1.490 2.041 1.00 95.38 160 TRP A CA 1
ATOM 1238 C C . TRP A 1 160 ? -12.785 -1.281 0.729 1.00 95.38 160 TRP A C 1
ATOM 1240 O O . TRP A 1 160 ? -13.367 -1.198 -0.356 1.00 95.38 160 TRP A O 1
ATOM 1250 N N . LYS A 1 161 ? -11.458 -1.238 0.830 1.00 94.38 161 LYS A N 1
ATOM 1251 C CA . LYS A 1 161 ? -10.533 -1.191 -0.302 1.00 94.38 161 LYS A CA 1
ATOM 1252 C C . LYS A 1 161 ? -9.607 -2.394 -0.207 1.00 94.38 161 LYS A C 1
ATOM 1254 O O . LYS A 1 161 ? -8.888 -2.548 0.777 1.00 94.38 161 LYS A O 1
ATOM 1259 N N . GLU A 1 162 ? -9.611 -3.232 -1.239 1.00 92.12 162 GLU A N 1
ATOM 1260 C CA . GLU A 1 162 ? -8.689 -4.363 -1.312 1.00 92.12 162 GLU A CA 1
ATOM 1261 C C . GLU A 1 162 ? -7.257 -3.846 -1.505 1.00 92.12 162 GLU A C 1
ATOM 1263 O O . GLU A 1 162 ? -6.969 -3.129 -2.467 1.00 92.12 162 GLU A O 1
ATOM 1268 N N . LEU A 1 163 ? -6.357 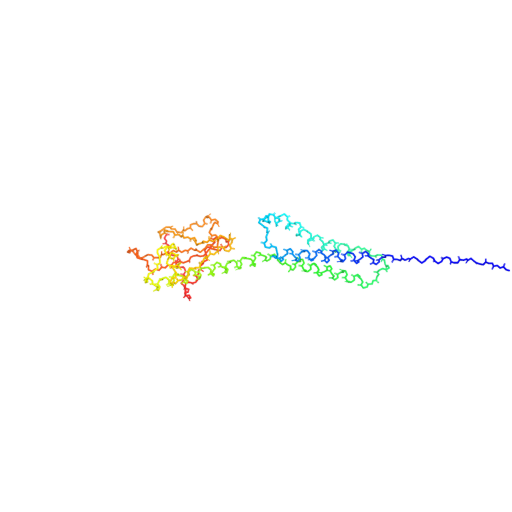-4.192 -0.583 1.00 90.31 163 LEU A N 1
ATOM 1269 C CA . LEU A 1 163 ? -4.949 -3.807 -0.670 1.00 90.31 163 LEU A CA 1
ATOM 1270 C C . LEU A 1 163 ? -4.170 -4.889 -1.420 1.00 90.31 163 LEU A C 1
ATOM 1272 O O . LEU A 1 163 ? -4.294 -6.081 -1.131 1.00 90.31 163 LEU A O 1
ATOM 1276 N N . THR A 1 164 ? -3.351 -4.467 -2.382 1.00 89.81 164 THR A N 1
ATOM 1277 C CA . THR A 1 164 ? -2.519 -5.369 -3.193 1.00 89.81 164 THR A CA 1
ATOM 1278 C C . THR A 1 164 ? -1.054 -5.187 -2.839 1.00 89.81 164 THR A C 1
ATOM 1280 O O . THR A 1 164 ? -0.552 -4.062 -2.853 1.00 89.81 164 THR A O 1
ATOM 1283 N N . ASN A 1 165 ? -0.343 -6.281 -2.569 1.00 88.25 165 ASN A N 1
ATOM 1284 C CA . ASN A 1 165 ? 1.095 -6.233 -2.342 1.00 88.25 165 ASN A CA 1
ATOM 1285 C C . ASN A 1 165 ? 1.829 -5.895 -3.662 1.00 88.25 165 ASN A C 1
ATOM 1287 O O . ASN A 1 165 ? 1.731 -6.662 -4.627 1.00 88.25 165 ASN A O 1
ATOM 1291 N N . PRO A 1 166 ? 2.597 -4.789 -3.734 1.00 88.31 166 PRO A N 1
ATOM 1292 C CA . PRO A 1 166 ? 3.220 -4.347 -4.983 1.00 88.31 166 PRO A CA 1
ATOM 1293 C C . PRO A 1 166 ? 4.399 -5.221 -5.447 1.00 88.31 166 PRO A C 1
ATOM 1295 O O . PRO A 1 166 ? 4.850 -5.075 -6.586 1.00 88.31 166 PRO A O 1
ATOM 1298 N N . TYR A 1 167 ? 4.900 -6.129 -4.605 1.00 87.12 167 TYR A N 1
ATOM 1299 C CA . TYR A 1 167 ? 6.029 -7.010 -4.925 1.00 87.12 167 TYR A CA 1
ATOM 1300 C C . TYR A 1 167 ? 5.578 -8.385 -5.411 1.00 87.12 167 TYR A C 1
ATOM 1302 O O . TYR A 1 167 ? 6.130 -8.891 -6.385 1.00 87.12 167 TYR A O 1
ATOM 1310 N N . PHE A 1 168 ? 4.550 -8.961 -4.784 1.00 83.62 168 PHE A N 1
ATOM 1311 C CA . PHE A 1 168 ? 4.077 -10.313 -5.109 1.00 83.62 168 PHE A CA 1
ATOM 1312 C C . PHE A 1 168 ? 2.762 -10.340 -5.891 1.00 83.62 168 PHE A C 1
ATOM 1314 O O . PHE A 1 168 ? 2.335 -11.411 -6.315 1.00 83.62 168 PHE A O 1
ATOM 1321 N N . ARG A 1 169 ? 2.106 -9.183 -6.086 1.00 76.69 169 ARG A N 1
ATOM 1322 C CA . ARG A 1 169 ? 0.751 -9.063 -6.665 1.00 76.69 169 ARG A CA 1
ATOM 1323 C C . ARG A 1 169 ? -0.298 -9.945 -5.978 1.00 76.69 169 ARG A C 1
ATOM 1325 O O . ARG A 1 169 ? -1.372 -10.166 -6.529 1.00 76.69 169 ARG A O 1
ATOM 1332 N N . SER A 1 170 ? -0.002 -10.437 -4.780 1.00 77.44 170 SER A N 1
ATOM 1333 C CA . SER A 1 170 ? -0.977 -11.081 -3.920 1.00 77.44 170 SER A CA 1
ATOM 1334 C C . SER A 1 170 ? -1.889 -10.008 -3.329 1.00 77.44 170 SER A C 1
ATOM 1336 O O . SER A 1 170 ? -1.434 -8.954 -2.873 1.00 77.44 170 SER A O 1
ATOM 1338 N N . SER A 1 171 ? -3.192 -10.260 -3.375 1.00 70.12 171 SER A N 1
ATOM 1339 C CA . SER A 1 171 ? -4.185 -9.484 -2.639 1.00 70.12 171 SER A CA 1
ATOM 1340 C C . SER A 1 171 ? -4.211 -9.943 -1.187 1.00 70.12 171 SER A C 1
ATOM 1342 O O . SER A 1 171 ? -4.166 -11.148 -0.923 1.00 70.12 171 SER A O 1
ATOM 1344 N N . GLY A 1 172 ? -4.319 -9.000 -0.258 1.00 62.19 172 GLY A N 1
ATOM 1345 C CA . GLY A 1 172 ? -4.525 -9.303 1.153 1.00 62.19 172 GLY A CA 1
ATOM 1346 C C . GLY A 1 172 ? -3.692 -8.431 2.083 1.00 62.19 172 GLY A C 1
ATOM 1347 O O . GLY A 1 172 ? -2.544 -8.083 1.806 1.00 62.19 172 GLY A O 1
ATOM 1348 N N . ILE A 1 173 ? -4.294 -8.090 3.219 1.00 61.94 173 ILE A N 1
ATOM 1349 C CA . ILE A 1 173 ? -3.629 -7.421 4.337 1.00 61.94 173 ILE A CA 1
ATOM 1350 C C . ILE A 1 173 ? -3.071 -8.510 5.250 1.00 61.94 173 ILE A C 1
ATOM 1352 O O . ILE A 1 173 ? -3.814 -9.391 5.682 1.00 61.94 173 ILE A O 1
ATOM 1356 N N . PHE A 1 174 ? -1.779 -8.450 5.565 1.00 66.62 174 PHE A N 1
ATOM 1357 C CA . PHE A 1 174 ? -1.178 -9.375 6.519 1.00 66.62 174 PHE A CA 1
ATOM 1358 C C . PHE A 1 174 ? -1.489 -8.884 7.934 1.00 66.62 174 PHE A C 1
ATOM 1360 O O . PHE A 1 174 ? -1.033 -7.822 8.357 1.00 66.62 174 PHE A O 1
ATOM 1367 N N . GLN A 1 175 ? -2.309 -9.635 8.663 1.00 59.03 175 GLN A N 1
ATOM 1368 C CA . GLN A 1 175 ? -2.673 -9.305 10.034 1.00 59.03 175 GLN A CA 1
ATOM 1369 C C . GLN A 1 175 ? -1.698 -9.968 11.017 1.00 59.03 175 GLN A C 1
ATOM 1371 O O . GLN A 1 175 ? -1.464 -11.171 10.932 1.00 59.03 175 GLN A O 1
ATOM 1376 N N . SER A 1 176 ? -1.180 -9.203 11.983 1.00 53.78 176 SER A N 1
ATOM 1377 C CA . SER A 1 176 ? -0.604 -9.778 13.204 1.00 53.78 176 SER A CA 1
ATOM 1378 C C . SER A 1 176 ? -1.703 -9.842 14.259 1.00 53.78 176 SER A C 1
ATOM 1380 O O . SER A 1 176 ? -2.262 -8.814 14.636 1.00 53.78 176 SER A O 1
ATOM 1382 N N . SER A 1 177 ? -2.071 -11.041 14.699 1.00 49.62 177 SER A N 1
ATOM 1383 C CA . SER A 1 177 ? -3.175 -11.267 15.639 1.00 49.62 177 SER A CA 1
ATOM 1384 C C . SER A 1 177 ? -2.768 -11.215 17.116 1.00 49.62 177 SER A C 1
ATOM 1386 O O . SER A 1 177 ? -3.642 -11.349 17.967 1.00 49.62 177 SER A O 1
ATOM 1388 N N . GLN A 1 178 ? -1.488 -11.008 17.461 1.00 54.91 178 GLN A N 1
ATOM 1389 C CA . GLN A 1 178 ? -1.041 -11.065 18.860 1.00 54.91 178 GLN A CA 1
ATOM 1390 C C . GLN A 1 178 ? -0.382 -9.763 19.363 1.00 54.91 178 GLN A C 1
ATOM 1392 O O . GLN A 1 178 ? 0.660 -9.367 18.836 1.00 54.91 178 GLN A O 1
ATOM 1397 N N . PRO A 1 179 ? -0.958 -9.112 20.403 1.00 50.38 179 PRO A N 1
ATOM 1398 C CA . PRO A 1 179 ? -0.454 -7.853 20.963 1.00 50.38 179 PRO A CA 1
ATOM 1399 C C . PRO A 1 179 ? 0.823 -7.957 21.812 1.00 50.38 179 PRO A C 1
ATOM 1401 O O . PRO A 1 179 ? 1.438 -6.923 22.048 1.00 50.38 179 PRO A O 1
ATOM 1404 N N . ALA A 1 180 ? 1.209 -9.145 22.296 1.00 46.78 180 ALA A N 1
ATOM 1405 C CA . ALA A 1 180 ? 2.125 -9.239 23.440 1.00 46.78 180 ALA A CA 1
ATOM 1406 C C . ALA A 1 180 ? 3.619 -9.398 23.095 1.00 46.78 180 ALA A C 1
ATOM 1408 O O . ALA A 1 180 ? 4.421 -8.697 23.691 1.00 46.78 180 ALA A O 1
ATOM 1409 N N . ASP A 1 181 ? 4.007 -10.217 22.107 1.00 43.09 181 ASP A N 1
ATOM 1410 C CA . ASP A 1 181 ? 5.439 -10.516 21.860 1.00 43.09 181 ASP A CA 1
ATOM 1411 C C . ASP A 1 181 ? 5.862 -10.482 20.384 1.00 43.09 181 ASP A C 1
ATOM 1413 O O . ASP A 1 181 ? 7.020 -10.715 20.031 1.00 43.09 181 ASP A O 1
ATOM 1417 N N . ALA A 1 182 ? 4.942 -10.157 19.478 1.00 45.09 182 ALA A N 1
ATOM 1418 C CA . ALA A 1 182 ? 5.214 -10.184 18.052 1.00 45.09 182 ALA A CA 1
ATOM 1419 C C . ALA A 1 182 ? 5.856 -8.867 17.588 1.00 45.09 182 ALA A C 1
ATOM 1421 O O . ALA A 1 182 ? 5.305 -8.135 16.761 1.00 45.09 182 ALA A O 1
ATOM 1422 N N . VAL A 1 183 ? 7.110 -8.629 17.991 1.00 50.06 183 VAL A N 1
ATOM 1423 C CA . VAL A 1 183 ? 8.070 -8.256 16.947 1.00 50.06 183 VAL A CA 1
ATOM 1424 C C . VAL A 1 183 ? 8.008 -9.439 15.996 1.00 50.06 183 VAL A C 1
ATOM 1426 O O . VAL A 1 183 ? 8.652 -10.454 16.246 1.00 50.06 183 VAL A O 1
ATOM 1429 N N . LEU A 1 184 ? 7.135 -9.363 14.983 1.00 50.06 184 LEU A N 1
ATOM 1430 C CA . LEU A 1 184 ? 7.156 -10.279 13.855 1.00 50.06 184 LEU A CA 1
ATOM 1431 C C . LEU A 1 184 ? 8.599 -10.227 13.380 1.00 50.06 184 LEU A C 1
ATOM 1433 O O . LEU A 1 184 ? 9.017 -9.257 12.744 1.00 50.06 184 LEU A O 1
ATOM 1437 N N . ARG A 1 185 ? 9.401 -11.204 13.817 1.00 48.16 185 ARG A N 1
ATOM 1438 C CA . ARG A 1 185 ? 10.739 -11.395 13.302 1.00 48.16 185 ARG A CA 1
ATOM 1439 C C . ARG A 1 185 ? 10.474 -11.629 11.834 1.00 48.16 185 ARG A C 1
ATOM 1441 O O . ARG A 1 185 ? 9.858 -12.624 11.465 1.00 48.16 185 ARG A O 1
ATOM 1448 N N . VAL A 1 186 ? 10.840 -10.635 11.033 1.00 49.91 186 VAL A N 1
ATOM 1449 C CA . VAL A 1 186 ? 10.756 -10.656 9.577 1.00 49.91 186 VAL A CA 1
ATOM 1450 C C . VAL A 1 186 ? 11.813 -11.642 9.093 1.00 49.91 186 VAL A C 1
ATOM 1452 O O . VAL A 1 186 ? 12.818 -11.277 8.500 1.00 49.91 186 VAL A O 1
ATOM 1455 N N . THR A 1 187 ? 11.680 -12.902 9.480 1.00 51.84 187 THR A N 1
ATOM 1456 C CA . THR A 1 187 ? 12.510 -13.987 8.974 1.00 51.84 187 THR A CA 1
ATOM 1457 C C . THR A 1 187 ? 11.900 -14.563 7.711 1.00 51.84 187 THR A C 1
ATOM 1459 O O . THR A 1 187 ? 12.588 -15.268 6.985 1.00 51.84 187 THR A O 1
ATOM 1462 N N . ASP A 1 188 ? 10.636 -14.241 7.427 1.00 59.41 188 ASP A N 1
ATOM 1463 C CA . ASP A 1 188 ? 9.935 -14.732 6.258 1.00 59.41 188 ASP A CA 1
ATOM 1464 C C . ASP A 1 188 ? 9.822 -13.643 5.181 1.00 59.41 188 ASP A C 1
ATOM 1466 O O . ASP A 1 188 ? 9.266 -12.560 5.391 1.00 59.41 188 ASP A O 1
ATOM 1470 N N . VAL A 1 189 ? 10.373 -13.949 4.005 1.00 59.16 189 VAL A N 1
ATOM 1471 C CA . VAL A 1 189 ? 10.419 -13.088 2.806 1.00 59.16 189 VAL A CA 1
ATOM 1472 C C . VAL A 1 189 ? 9.004 -12.712 2.333 1.00 59.16 189 VAL A C 1
ATOM 1474 O O . VAL A 1 189 ? 8.818 -11.740 1.599 1.00 59.16 189 VAL A O 1
ATOM 1477 N N . SER A 1 190 ? 7.992 -13.444 2.813 1.00 65.75 190 SER A N 1
ATOM 1478 C CA . SER A 1 190 ? 6.564 -13.211 2.586 1.00 65.75 190 SER A CA 1
ATOM 1479 C C . SER A 1 190 ? 6.066 -11.830 3.032 1.00 65.75 190 SER A C 1
ATOM 1481 O O . SER A 1 190 ? 5.023 -11.379 2.559 1.00 65.75 190 SER A O 1
ATOM 1483 N N . GLN A 1 191 ? 6.809 -11.123 3.889 1.00 72.44 191 GLN A N 1
ATOM 1484 C CA . GLN A 1 191 ? 6.395 -9.821 4.426 1.00 72.44 191 GLN A CA 1
ATOM 1485 C C . GLN A 1 191 ? 6.845 -8.616 3.589 1.00 72.44 191 GLN A C 1
ATOM 1487 O O . GLN A 1 191 ? 6.449 -7.490 3.888 1.00 72.44 191 GLN A O 1
ATOM 1492 N N . VAL A 1 192 ? 7.643 -8.805 2.536 1.00 85.69 192 VAL A N 1
ATOM 1493 C CA . VAL A 1 192 ? 8.092 -7.700 1.670 1.00 85.69 192 VAL A CA 1
ATOM 1494 C C . VAL A 1 192 ? 6.886 -6.969 1.061 1.00 85.69 192 VAL A C 1
ATOM 1496 O O . VAL A 1 192 ? 6.041 -7.585 0.415 1.00 85.69 192 VAL A O 1
ATOM 1499 N N . GLY A 1 193 ? 6.782 -5.653 1.285 1.00 85.62 193 GLY A N 1
ATOM 1500 C CA . GLY A 1 193 ? 5.646 -4.828 0.851 1.00 85.62 193 GLY A CA 1
ATOM 1501 C C . GLY A 1 193 ? 4.338 -5.027 1.608 1.00 85.62 193 GLY A C 1
ATOM 1502 O O . GLY A 1 193 ? 3.319 -4.461 1.206 1.00 85.62 193 GLY A O 1
ATOM 1503 N N . ALA A 1 194 ? 4.338 -5.826 2.675 1.00 87.19 194 ALA A N 1
ATOM 1504 C CA . ALA A 1 194 ? 3.164 -6.019 3.506 1.00 87.19 194 ALA A CA 1
ATOM 1505 C C . ALA A 1 194 ? 2.849 -4.755 4.316 1.00 87.19 194 ALA A C 1
ATOM 1507 O O . ALA A 1 194 ? 3.745 -4.059 4.805 1.00 87.19 194 ALA A O 1
ATOM 1508 N N . VAL A 1 195 ? 1.552 -4.502 4.489 1.00 87.19 195 VAL A N 1
ATOM 1509 C CA . VAL A 1 195 ? 1.021 -3.537 5.451 1.00 87.19 195 VAL A CA 1
ATOM 1510 C C . VAL A 1 195 ? 0.453 -4.332 6.618 1.00 87.19 195 VAL A C 1
ATOM 1512 O O . VAL A 1 195 ? -0.440 -5.156 6.417 1.00 87.19 195 VAL A O 1
ATOM 1515 N N . VAL A 1 196 ? 0.981 -4.097 7.816 1.00 87.06 196 VAL A N 1
ATOM 1516 C CA . VAL A 1 196 ? 0.602 -4.819 9.034 1.00 87.06 196 VAL A CA 1
ATOM 1517 C C . VAL A 1 196 ? -0.117 -3.882 9.988 1.00 87.06 196 VAL A C 1
ATOM 1519 O O . VAL A 1 196 ? 0.377 -2.802 10.304 1.00 87.06 196 VAL A O 1
ATOM 1522 N N . TYR A 1 197 ? -1.274 -4.329 10.462 1.00 87.19 197 TYR A N 1
ATOM 1523 C CA . TYR A 1 197 ? -2.077 -3.667 11.482 1.00 87.19 197 TYR A CA 1
ATOM 1524 C C . TYR A 1 197 ? -1.817 -4.276 12.860 1.00 87.19 197 TYR A C 1
ATOM 1526 O O . TYR A 1 197 ? -1.839 -5.500 12.996 1.00 87.19 197 TYR A O 1
ATOM 1534 N N . GLN A 1 198 ? -1.619 -3.428 13.872 1.00 86.38 198 GLN A N 1
ATOM 1535 C CA . GLN A 1 198 ? -1.528 -3.835 15.274 1.00 86.38 198 GLN A CA 1
ATOM 1536 C C . GLN A 1 198 ? -2.444 -2.951 16.142 1.00 86.38 198 GLN A C 1
ATOM 1538 O O . GLN A 1 198 ? -2.176 -1.751 16.261 1.00 86.38 198 GLN A O 1
ATOM 1543 N N . PRO A 1 199 ? -3.497 -3.502 16.772 1.00 87.06 199 PRO A N 1
ATOM 1544 C CA . PRO A 1 199 ? -4.307 -2.755 17.729 1.00 87.06 199 PRO A CA 1
ATOM 1545 C C . PRO A 1 199 ? -3.513 -2.496 19.019 1.00 87.06 199 PRO A C 1
ATOM 1547 O O . PRO A 1 199 ? -2.780 -3.364 19.497 1.00 87.06 199 PRO A O 1
ATOM 1550 N N . LEU A 1 200 ? -3.665 -1.304 19.596 1.00 86.25 200 LEU A N 1
ATOM 1551 C CA . LEU A 1 200 ? -3.096 -0.947 20.896 1.00 86.25 200 LEU A CA 1
ATOM 1552 C C . LEU A 1 200 ? -4.170 -1.090 21.968 1.00 86.25 200 LEU A C 1
ATOM 1554 O O . LEU A 1 200 ? -5.206 -0.429 21.897 1.00 86.25 200 LEU A O 1
ATOM 1558 N N . GLN A 1 201 ? -3.911 -1.944 22.952 1.00 89.31 201 GLN A N 1
ATOM 1559 C CA . GLN A 1 201 ? -4.804 -2.190 24.079 1.00 89.31 201 GLN A CA 1
ATOM 1560 C C . GLN A 1 201 ? -4.267 -1.503 25.337 1.00 89.31 201 GLN A C 1
ATOM 1562 O O . GLN A 1 201 ? -3.057 -1.451 25.561 1.00 89.31 201 GLN A O 1
ATOM 1567 N N . ASN A 1 202 ? -5.166 -0.968 26.159 1.00 89.62 202 ASN A N 1
ATOM 1568 C CA . ASN A 1 202 ? -4.832 -0.519 27.508 1.00 89.62 202 ASN A CA 1
ATOM 1569 C C . ASN A 1 202 ? -4.718 -1.726 28.473 1.00 89.62 202 ASN A C 1
ATOM 1571 O O . ASN A 1 202 ? -5.067 -2.845 28.092 1.00 89.62 202 ASN A O 1
ATOM 1575 N N . PRO A 1 203 ? -4.268 -1.537 29.730 1.00 91.56 203 PRO A N 1
ATOM 1576 C CA . PRO A 1 203 ? -4.183 -2.625 30.714 1.00 91.56 203 PRO A CA 1
ATOM 1577 C C . PRO A 1 203 ? -5.510 -3.357 30.985 1.00 91.56 203 PRO A C 1
ATOM 1579 O O . PRO A 1 203 ? -5.509 -4.485 31.462 1.00 91.56 203 PRO A O 1
ATOM 1582 N N . GLN A 1 204 ? -6.644 -2.727 30.674 1.00 94.50 204 GLN A N 1
ATOM 1583 C CA . GLN A 1 204 ? -7.988 -3.291 30.784 1.00 94.50 204 GLN A CA 1
ATOM 1584 C C . GLN A 1 204 ? -8.417 -4.077 29.528 1.00 94.50 204 GLN A C 1
ATOM 1586 O O . GLN A 1 204 ? -9.569 -4.496 29.437 1.00 94.50 204 GLN A O 1
ATOM 1591 N N . GLY A 1 205 ? -7.533 -4.242 28.538 1.00 90.44 205 GLY A N 1
ATOM 1592 C CA . GLY A 1 205 ? -7.807 -4.946 27.281 1.00 90.44 205 GLY A CA 1
ATOM 1593 C C . GLY A 1 205 ? -8.641 -4.153 26.267 1.00 90.44 205 GLY A C 1
ATOM 1594 O O . GLY A 1 205 ? -8.946 -4.661 25.189 1.00 90.44 205 GLY A O 1
ATOM 1595 N N . LYS A 1 206 ? -9.008 -2.899 26.564 1.00 90.38 206 LYS A N 1
ATOM 1596 C CA . LYS A 1 206 ? -9.757 -2.037 25.641 1.00 90.38 206 LYS A CA 1
ATOM 1597 C C . LYS A 1 206 ? -8.816 -1.442 24.598 1.00 90.38 206 LYS A C 1
ATOM 1599 O O . LYS A 1 206 ? -7.775 -0.883 24.939 1.00 90.38 206 LYS A O 1
ATOM 1604 N N . ILE A 1 207 ? -9.218 -1.506 23.331 1.00 89.12 207 ILE A N 1
ATOM 1605 C CA . ILE A 1 207 ? -8.455 -0.938 22.218 1.00 89.12 207 ILE A CA 1
ATOM 1606 C C . ILE A 1 207 ? -8.578 0.587 22.249 1.00 89.12 207 ILE A C 1
ATOM 1608 O O . ILE A 1 207 ? -9.671 1.135 22.110 1.00 89.12 207 ILE A O 1
ATOM 1612 N N . THR A 1 208 ? -7.456 1.272 22.449 1.00 89.69 208 THR A N 1
ATOM 1613 C CA . THR A 1 208 ? -7.380 2.741 22.530 1.00 89.69 208 THR A CA 1
ATOM 1614 C C . THR A 1 208 ? -6.731 3.371 21.304 1.00 89.69 208 THR A C 1
ATOM 1616 O O . THR A 1 208 ? -6.880 4.570 21.083 1.00 89.69 208 THR A O 1
ATOM 1619 N N . GLY A 1 209 ? -6.039 2.584 20.481 1.00 89.94 209 GLY A N 1
ATOM 1620 C CA . GLY A 1 209 ? -5.353 3.079 19.294 1.00 89.94 209 GLY A CA 1
ATOM 1621 C C . GLY A 1 209 ? -4.872 1.954 18.392 1.00 89.94 209 GLY A C 1
ATOM 1622 O O . GLY A 1 209 ? -5.269 0.798 18.543 1.00 89.94 209 GLY A O 1
ATOM 1623 N N . TYR A 1 210 ? -3.991 2.289 17.456 1.00 90.69 210 TYR A N 1
ATOM 1624 C CA . TYR A 1 210 ? -3.400 1.322 16.541 1.00 90.69 210 TYR A CA 1
ATOM 1625 C C . TYR A 1 210 ? -2.005 1.749 16.076 1.00 90.69 210 TYR A C 1
ATOM 1627 O O . TYR A 1 210 ? -1.607 2.907 16.206 1.00 90.69 210 TYR A O 1
ATOM 1635 N N . ARG A 1 211 ? -1.267 0.799 15.502 1.00 88.19 211 ARG A N 1
ATOM 1636 C CA . ARG A 1 211 ? -0.034 1.025 14.742 1.00 88.19 211 ARG A CA 1
ATOM 1637 C C . ARG A 1 211 ? -0.153 0.356 13.378 1.00 88.19 211 ARG A C 1
ATOM 1639 O O . ARG A 1 211 ? -0.735 -0.722 13.258 1.00 88.19 211 ARG A O 1
ATOM 1646 N N . ILE A 1 212 ? 0.415 1.003 12.364 1.00 88.00 212 ILE A N 1
ATOM 1647 C CA . ILE A 1 212 ? 0.571 0.438 11.024 1.00 88.00 212 ILE A CA 1
ATOM 1648 C C . ILE A 1 212 ? 2.061 0.330 10.735 1.00 88.00 212 ILE A C 1
ATOM 1650 O O . ILE A 1 212 ? 2.803 1.302 10.888 1.00 88.00 212 ILE A O 1
ATOM 1654 N N . PHE A 1 213 ? 2.491 -0.845 10.296 1.00 87.25 213 PHE A N 1
ATOM 1655 C CA . PHE A 1 213 ? 3.847 -1.076 9.823 1.00 87.25 213 PHE A CA 1
ATOM 1656 C C . PHE A 1 213 ? 3.835 -1.362 8.332 1.00 87.25 213 PHE A C 1
ATOM 1658 O O . PHE A 1 213 ? 2.929 -2.018 7.820 1.00 87.25 213 PHE A O 1
ATOM 1665 N N . VAL A 1 214 ? 4.866 -0.882 7.647 1.00 88.62 214 VAL A N 1
ATOM 1666 C CA . VAL A 1 214 ? 5.109 -1.172 6.236 1.00 88.62 214 VAL A CA 1
ATOM 1667 C C . VAL A 1 214 ? 6.493 -1.769 6.128 1.00 88.62 214 VAL A C 1
ATOM 1669 O O . VAL A 1 214 ? 7.416 -1.276 6.773 1.00 88.62 214 VAL A O 1
ATOM 1672 N N . TYR A 1 215 ? 6.652 -2.806 5.321 1.00 87.25 215 TYR A N 1
ATOM 1673 C CA . TYR A 1 215 ? 7.954 -3.414 5.066 1.00 87.25 215 TYR A CA 1
ATOM 1674 C C . TYR A 1 215 ? 8.411 -3.089 3.645 1.00 87.25 215 TYR A C 1
ATOM 1676 O O . TYR A 1 215 ? 7.627 -3.180 2.698 1.00 87.25 215 TYR A O 1
ATOM 1684 N N . ASP A 1 216 ? 9.663 -2.663 3.499 1.00 87.81 216 ASP A N 1
ATOM 1685 C CA . ASP A 1 216 ? 10.253 -2.352 2.198 1.00 87.81 216 ASP A CA 1
ATOM 1686 C C . ASP A 1 216 ? 10.617 -3.618 1.403 1.00 87.81 216 ASP A C 1
ATOM 1688 O O . ASP A 1 216 ? 10.363 -4.752 1.820 1.00 87.81 216 ASP A O 1
ATOM 1692 N N . HIS A 1 217 ? 11.241 -3.413 0.242 1.00 86.94 217 HIS A N 1
ATOM 1693 C CA . HIS A 1 217 ? 11.716 -4.476 -0.644 1.00 86.94 217 HIS A CA 1
ATOM 1694 C C . HIS A 1 217 ? 12.756 -5.414 -0.005 1.00 86.94 217 HIS A C 1
ATOM 1696 O O . HIS A 1 217 ? 12.997 -6.501 -0.527 1.00 86.94 217 HIS A O 1
ATOM 1702 N N . ARG A 1 218 ? 13.374 -5.004 1.108 1.00 86.38 218 ARG A N 1
ATOM 1703 C CA . ARG A 1 218 ? 14.377 -5.763 1.870 1.00 86.38 218 ARG A CA 1
ATOM 1704 C C . ARG A 1 218 ? 13.787 -6.392 3.132 1.00 86.38 218 ARG A C 1
ATOM 1706 O O . ARG A 1 218 ? 14.536 -6.939 3.936 1.00 86.38 218 ARG A O 1
ATOM 1713 N N . GLY A 1 219 ? 12.475 -6.272 3.347 1.00 83.56 219 GLY A N 1
ATOM 1714 C CA . GLY A 1 219 ? 11.827 -6.692 4.589 1.00 83.56 219 GLY A CA 1
ATOM 1715 C C . GLY A 1 219 ? 12.182 -5.797 5.780 1.00 83.56 219 GLY A C 1
ATOM 1716 O O . GLY A 1 219 ? 11.908 -6.147 6.928 1.00 83.56 219 GLY A O 1
ATOM 1717 N N . LYS A 1 220 ? 12.784 -4.624 5.555 1.00 86.00 220 LYS A N 1
ATOM 1718 C CA . LYS A 1 220 ? 13.039 -3.666 6.626 1.00 86.00 220 LYS A CA 1
ATOM 1719 C C . LYS A 1 220 ? 11.766 -2.874 6.889 1.00 86.00 220 LYS A C 1
ATOM 1721 O O . LYS A 1 220 ? 11.105 -2.374 5.982 1.00 86.00 220 LYS A O 1
ATOM 1726 N N . ARG A 1 221 ? 11.432 -2.735 8.170 1.00 83.69 221 ARG A N 1
ATOM 1727 C CA . ARG A 1 221 ? 10.298 -1.928 8.615 1.00 83.69 221 ARG A CA 1
ATOM 1728 C C . ARG A 1 221 ? 10.538 -0.454 8.284 1.00 83.69 221 ARG A C 1
ATOM 1730 O O . ARG A 1 221 ? 11.461 0.163 8.820 1.00 83.69 221 ARG A O 1
ATOM 1737 N N . LEU A 1 222 ? 9.682 0.111 7.446 1.00 82.88 222 LEU A N 1
ATOM 1738 C CA . LEU A 1 222 ? 9.581 1.540 7.200 1.00 82.88 222 LEU A CA 1
ATOM 1739 C C . LEU A 1 222 ? 8.818 2.178 8.360 1.00 82.88 222 LEU A C 1
ATOM 1741 O O . LEU A 1 222 ? 7.713 1.760 8.708 1.00 82.88 222 LEU A O 1
ATOM 1745 N N . GLN A 1 223 ? 9.415 3.197 8.970 1.00 70.00 223 GLN A N 1
ATOM 1746 C CA . GLN A 1 223 ? 8.696 4.046 9.911 1.00 70.00 223 GLN A CA 1
ATOM 1747 C C . GLN A 1 223 ? 7.810 4.993 9.105 1.00 70.00 223 GLN A C 1
ATOM 1749 O O . GLN A 1 223 ? 8.306 5.789 8.307 1.00 70.00 223 GLN A O 1
ATOM 1754 N N . LEU A 1 224 ? 6.496 4.883 9.291 1.00 70.38 224 LEU A N 1
ATOM 1755 C CA . LEU A 1 224 ? 5.576 5.903 8.814 1.00 70.38 224 LEU A CA 1
ATOM 1756 C C . LEU A 1 224 ? 5.598 7.062 9.814 1.00 70.38 224 LEU A C 1
ATOM 1758 O O . LEU A 1 224 ? 5.509 6.811 11.018 1.00 70.38 224 LEU A O 1
ATOM 1762 N N . PRO A 1 225 ? 5.719 8.315 9.351 1.00 60.38 225 PRO A N 1
ATOM 1763 C CA . PRO A 1 225 ? 5.587 9.463 10.230 1.00 60.38 225 PRO A CA 1
ATOM 1764 C C . PRO A 1 225 ? 4.176 9.454 10.824 1.00 60.38 225 PRO A C 1
ATOM 1766 O O . PRO A 1 225 ? 3.186 9.588 10.108 1.00 60.38 225 PRO A O 1
ATOM 1769 N N . HIS A 1 226 ? 4.080 9.257 12.135 1.00 55.56 226 HIS A N 1
ATOM 1770 C CA . HIS A 1 226 ? 2.818 9.338 12.855 1.00 55.56 226 HIS A CA 1
ATOM 1771 C C . HIS A 1 226 ? 2.488 10.830 13.007 1.00 55.56 226 HIS A C 1
ATOM 1773 O O . HIS A 1 226 ? 3.138 11.528 13.778 1.00 55.56 226 HIS A O 1
ATOM 1779 N N . ASN A 1 227 ? 1.556 11.352 12.205 1.00 47.50 227 ASN A N 1
ATOM 1780 C CA . ASN A 1 227 ? 1.001 12.706 12.350 1.00 47.50 227 ASN A CA 1
ATOM 1781 C C . ASN A 1 227 ? 2.017 13.857 12.516 1.00 47.50 227 ASN A C 1
ATOM 1783 O O . ASN A 1 227 ? 1.865 14.713 13.382 1.00 47.50 227 ASN A O 1
ATOM 1787 N N . GLY A 1 228 ? 3.046 13.923 11.666 1.00 37.09 228 GLY A N 1
ATOM 1788 C CA . GLY A 1 228 ? 3.835 15.153 11.505 1.00 37.09 228 GLY A CA 1
ATOM 1789 C C . GLY A 1 228 ? 4.644 15.627 12.723 1.00 37.09 228 GLY A C 1
ATOM 1790 O O . GLY A 1 228 ? 5.173 16.734 12.675 1.00 37.09 228 GLY A O 1
ATOM 1791 N N . GLN A 1 229 ? 4.802 14.823 13.779 1.00 30.20 229 GLN A N 1
ATOM 1792 C CA . GLN A 1 229 ? 5.747 15.114 14.860 1.00 30.20 229 GLN A CA 1
ATOM 1793 C C . GLN A 1 229 ? 6.796 14.010 14.989 1.00 30.20 229 GLN A C 1
ATOM 1795 O O . GLN A 1 229 ? 6.491 12.825 15.125 1.00 30.20 229 GLN A O 1
ATOM 1800 N N . ILE A 1 230 ? 8.060 14.434 14.922 1.00 35.72 230 ILE A N 1
ATOM 1801 C CA . ILE A 1 230 ? 9.238 13.613 15.188 1.00 35.72 230 ILE A CA 1
ATOM 1802 C C . ILE A 1 230 ? 9.256 13.354 16.693 1.00 35.72 230 ILE A C 1
ATOM 1804 O O . ILE A 1 230 ? 9.688 14.213 17.456 1.00 35.72 230 ILE A O 1
ATOM 1808 N N . LEU A 1 231 ? 8.811 12.176 17.127 1.00 35.59 231 LEU A N 1
ATOM 1809 C CA . LEU A 1 231 ? 9.313 11.639 18.384 1.00 35.59 231 LEU A CA 1
ATOM 1810 C C . LEU A 1 231 ? 10.567 10.826 18.055 1.00 35.59 231 LEU A C 1
ATOM 1812 O O . LEU A 1 231 ? 10.468 9.837 17.320 1.00 35.59 231 LEU A O 1
ATOM 1816 N N . PRO A 1 232 ? 11.755 11.255 18.520 1.00 32.44 232 PRO A N 1
ATOM 1817 C CA . PRO A 1 232 ? 12.946 10.439 18.405 1.00 32.44 232 PRO A CA 1
ATOM 1818 C C . PRO A 1 232 ? 12.698 9.111 19.117 1.00 32.44 232 PRO A C 1
ATOM 1820 O O . PRO A 1 232 ? 12.024 9.031 20.140 1.00 32.44 232 PRO A O 1
ATOM 1823 N N . PHE A 1 233 ? 13.235 8.061 18.516 1.00 41.84 233 PHE A N 1
ATOM 1824 C CA . PHE A 1 233 ? 13.270 6.719 19.059 1.00 41.84 233 PHE A CA 1
ATOM 1825 C C . PHE A 1 233 ? 13.948 6.739 20.438 1.00 41.84 233 PHE A C 1
ATOM 1827 O O . PHE A 1 233 ? 15.173 6.711 20.522 1.00 41.84 233 PHE A O 1
ATOM 1834 N N . GLU A 1 234 ? 13.166 6.782 21.517 1.00 29.34 234 GLU A N 1
ATOM 1835 C CA . GLU A 1 234 ? 13.640 6.287 22.803 1.00 29.34 234 GLU A CA 1
ATOM 1836 C C . GLU A 1 234 ? 13.693 4.765 22.694 1.00 29.34 234 GLU A C 1
ATOM 1838 O O . GLU A 1 234 ? 12.674 4.068 22.653 1.00 29.34 234 GLU A O 1
ATOM 1843 N N . LEU A 1 235 ? 14.918 4.252 22.593 1.00 37.41 235 LEU A N 1
ATOM 1844 C CA . LEU A 1 235 ? 15.240 2.899 23.012 1.00 37.41 235 LEU A CA 1
ATOM 1845 C C . LEU A 1 235 ? 14.759 2.757 24.457 1.00 37.41 235 LEU A C 1
ATOM 1847 O O . LEU A 1 235 ? 15.462 3.123 25.396 1.00 37.41 235 LEU A O 1
ATOM 1851 N N . SER A 1 236 ? 13.554 2.224 24.636 1.00 37.81 236 SER A N 1
ATOM 1852 C CA . SER A 1 236 ? 13.224 1.500 25.853 1.00 37.81 236 SER A CA 1
ATOM 1853 C C . SER A 1 236 ? 14.228 0.356 25.929 1.00 37.81 236 SER A C 1
ATOM 1855 O O . SER A 1 236 ? 14.060 -0.654 25.248 1.00 37.81 236 SER A O 1
ATOM 1857 N N . ASN A 1 237 ? 15.308 0.558 26.684 1.00 35.31 237 ASN A N 1
ATOM 1858 C CA . ASN A 1 237 ? 16.198 -0.509 27.113 1.00 35.31 237 ASN A CA 1
ATOM 1859 C C . ASN A 1 237 ? 15.350 -1.490 27.933 1.00 35.31 237 ASN A C 1
ATOM 1861 O O . ASN A 1 237 ? 15.100 -1.260 29.115 1.00 35.31 237 ASN A O 1
ATOM 1865 N N . SER A 1 238 ? 14.869 -2.537 27.270 1.00 38.06 238 SER A N 1
ATOM 1866 C CA . SER A 1 238 ? 14.320 -3.748 27.877 1.00 38.06 238 SER A CA 1
ATOM 1867 C C . SER A 1 238 ? 15.191 -4.920 27.466 1.00 38.06 238 SER A C 1
ATOM 1869 O O . SER A 1 238 ? 15.343 -5.085 26.231 1.00 38.06 238 SER A O 1
#

Sequence (238 aa):
MSQGPSASLQRGIKTTGLSGLWAVGMWLLFALLMVLDSEKMLPWSPYLPRLNTIWAPTGALFLLVFPFLLLLLSLRPFPEKVKGPLRSFWLKSALMALVLALGIPLTEEAYLGNSRESSSKANAHTLQTMLETYAIAQGQYPDSIQTLKMAASQPMNPYWKELTNPYFRSSGIFQSSQPADAVLRVTDVSQVGAVVYQPLQNPQGKITGYRIFVYDHRGKRLQLPHNGQILPFELSNS

Foldseek 3Di:
DDDDDDDDPPPDDDPVPPVVVVVVVVVVVVVVVVVVVVPPPPPDDPPPPPPCVVVVVVVLCCLVVVLVVLVVVLPPDDDPVPPDPVSVVSVVVSVVSVCVNPVPPPCPCVVLQVVLVVLLVVLQVLVVVLQVVVCVVPVAGDLWVVRSCVVCCDPVHNSDDFRAQSPPRDTDADEDNDQDDPPVPLPDQVQASHKYKDFDADPVRGGPGIDIWGAGNVRDTDDDPDPPDDDDDDPPPD

pLDDT: mean 72.07, std 17.97, range [29.34, 96.31]

Radius of gyration: 32.86 Å; chains: 1; bounding box: 66×34×129 Å